Protein AF-A0A7S1YUA2-F1 (afdb_monomer_lite)

Organism: Trieres chinensis (NCBI:txid1514140)

Sequence (322 aa):
DRAGRGCGNHIAIEKLKCLVRYFEACGDDLEGTDDDGREVVFDRVRFAPLKLEDLVAAAAGADRDSVPGRGRRFVGEGAVLHSDTMEKPTRTCSAFVNFANPNFGYGHFIASCTQEEILQMCCPEFNVGMLFVGKMGENEVVNVRGVRRFSRYSGYLGSFLYEGPAVMDPTTTPTQTILTMDACCSGHFQVDKIGRDVGKAYHAFLQHSCMVGPDVIPVISTGKWGCGAFGGRAAHKMVQQVLAANLAGVDLDFSAFGSYEGCDEILGALKSAKPTPEQISKLLQHRRDRSDFTQSAVEFLANLNQPTLQQVLGFEPIFHSV

Radius of gyration: 21.65 Å; chains: 1; bounding box: 50×55×72 Å

InterPro domains:
  IPR007724 Poly(ADP-ribose) glycohydrolase [PTHR12837] (12-288)
  IPR046372 Poly (ADP-ribose) glycohydrolase (PARG), catalytic domain [PF05028] (94-260)

Secondary structure (DSSP, 8-state):
--SS-SHHHHHHHHHHHHHHHHHHHIIIIITTSGGGG---EEEEEE-----HHHHHHHHHHS-GGGSTT---PPTTTTEEEESS-TTS-SS--SEEEEEE-SBSS-SS--SSB-HHHHHHHHSGGGGGGGGTT-BPPTTEEEEEEEEPP-EEEE--BTT-EEEEE----TTTSPPEEEEEEEPPSS-TTSHHHHHHHHHHHHHHHHHHHHHH-TT---EEEEE-TTTSTT---HHHHHHHHHHHHHHHT-EEEEE-TT--TTHHHHHHHHHHH---HHHHHHHHHH---STTHHHHHHHHHHHHTSPPHHHHTT--------

Foldseek 3Di:
DDDPPPLLVVVVVQLVVLVVLVVCCVPPPNPPDPCVPFDKDKDKDFDDQDFLVRLQVVLVPPPLVPFPPSPQFFQLPQEDEDQDDLVPFPDDFQAEEQLADQFGADPDDGSWQASNNVCCSQFVVSVVCNVPVTGHDLRIWIKIWRTDGFFDWDDGTSRIHTPHTDPDDPVPRDTHMYTYDHAALDPCLASSSLSSLLNSLLVSLLVVLVVVDRNDAGEYRYEQRCCPNSPDQRLLSLLSNSLSSSSSRHHYRYHPNNDCSLVVVLSVLSVVLSHHSVLSSVLSNPQRDRVCSNVSNSVSSVCSPDQPPCRVVVPDPPPPDD

Structure (mmCIF, N/CA/C/O backbone):
data_AF-A0A7S1YUA2-F1
#
_entry.id   AF-A0A7S1YUA2-F1
#
loop_
_atom_site.group_PDB
_atom_site.id
_atom_site.type_symbol
_atom_site.label_atom_id
_atom_site.label_alt_id
_atom_site.label_comp_id
_atom_site.label_asym_id
_atom_site.label_entity_id
_atom_site.label_seq_id
_atom_site.pdbx_PDB_ins_code
_atom_site.Cartn_x
_atom_site.Cartn_y
_atom_site.Cartn_z
_atom_site.occupancy
_atom_site.B_iso_or_equiv
_atom_site.auth_seq_id
_atom_site.auth_comp_id
_atom_site.auth_asym_id
_atom_site.auth_atom_id
_atom_site.pdbx_PDB_model_num
ATOM 1 N N . ASP A 1 1 ? -4.746 34.252 -27.309 1.00 44.53 1 ASP A N 1
ATOM 2 C CA . ASP A 1 1 ? -4.211 33.171 -28.152 1.00 44.53 1 ASP A CA 1
ATOM 3 C C . ASP A 1 1 ? -2.861 32.714 -27.584 1.00 44.53 1 ASP A C 1
ATOM 5 O O . ASP A 1 1 ? -2.052 33.564 -27.247 1.00 44.53 1 ASP A O 1
ATOM 9 N N . ARG A 1 2 ? -2.680 31.396 -27.404 1.00 41.16 2 ARG A N 1
ATOM 10 C CA . ARG A 1 2 ? -1.433 30.644 -27.077 1.00 41.16 2 ARG A CA 1
ATOM 11 C C . ARG A 1 2 ? -0.552 31.039 -25.863 1.00 41.16 2 ARG A C 1
ATOM 13 O O . ARG A 1 2 ? 0.607 31.382 -26.048 1.00 41.16 2 ARG A O 1
ATOM 20 N N . ALA A 1 3 ? -1.005 30.799 -24.626 1.00 40.00 3 ALA A N 1
ATOM 21 C CA . ALA A 1 3 ? -0.105 30.804 -23.448 1.00 40.00 3 ALA A CA 1
ATOM 22 C C . ALA A 1 3 ? -0.321 29.647 -22.439 1.00 40.00 3 ALA A C 1
ATOM 24 O O . ALA A 1 3 ? 0.060 29.761 -21.283 1.00 40.00 3 ALA A O 1
ATOM 25 N N . GLY A 1 4 ? -0.922 28.519 -22.853 1.00 41.25 4 GLY A N 1
ATOM 26 C CA . GLY A 1 4 ? -1.280 27.421 -21.929 1.00 41.25 4 GLY A CA 1
ATOM 27 C C . GLY A 1 4 ? -0.981 25.994 -22.403 1.00 41.25 4 GLY A C 1
ATOM 28 O O . GLY A 1 4 ? -1.502 25.049 -21.828 1.00 41.25 4 GLY A O 1
ATOM 29 N N . ARG A 1 5 ? -0.179 25.800 -23.460 1.00 43.59 5 ARG A N 1
ATOM 30 C CA . ARG A 1 5 ? 0.041 24.479 -24.099 1.00 43.59 5 ARG A CA 1
ATOM 31 C C . ARG A 1 5 ? 1.436 23.864 -23.867 1.00 43.59 5 ARG A C 1
ATOM 33 O O . ARG A 1 5 ? 1.862 23.032 -24.655 1.00 43.59 5 ARG A O 1
ATOM 40 N N . GLY A 1 6 ? 2.150 24.265 -22.810 1.00 45.28 6 GLY A N 1
ATOM 41 C CA . GLY A 1 6 ? 3.527 23.806 -22.542 1.00 45.28 6 GLY A CA 1
ATOM 42 C C . GLY A 1 6 ? 3.702 22.761 -21.428 1.00 45.28 6 GLY A C 1
ATOM 43 O O . GLY A 1 6 ? 4.708 22.063 -21.411 1.00 45.28 6 GLY A O 1
ATOM 44 N N . CYS A 1 7 ? 2.747 22.621 -20.501 1.00 51.38 7 CYS A N 1
ATOM 45 C CA . CYS A 1 7 ? 2.971 21.863 -19.258 1.00 51.38 7 CYS A CA 1
ATOM 46 C C . CYS A 1 7 ? 2.773 20.338 -19.402 1.00 51.38 7 CYS A C 1
ATOM 48 O O . CYS A 1 7 ? 3.410 19.565 -18.694 1.00 51.38 7 CYS A O 1
ATOM 50 N N . GLY A 1 8 ? 1.966 19.880 -20.368 1.00 55.47 8 GLY A N 1
ATOM 51 C CA . GLY A 1 8 ? 1.735 18.444 -20.581 1.00 55.47 8 GLY A CA 1
ATOM 52 C C . GLY A 1 8 ? 2.926 17.680 -21.173 1.00 55.47 8 GLY A C 1
ATOM 53 O O . GLY A 1 8 ? 3.011 16.469 -20.999 1.00 55.47 8 GLY A O 1
ATOM 54 N N . ASN A 1 9 ? 3.854 18.372 -21.846 1.00 72.69 9 ASN A N 1
ATOM 55 C CA . ASN A 1 9 ? 4.955 17.718 -22.559 1.00 72.69 9 ASN A CA 1
ATOM 56 C C . ASN A 1 9 ? 6.078 17.259 -21.611 1.00 72.69 9 ASN A C 1
ATOM 58 O O . ASN A 1 9 ? 6.634 16.185 -21.798 1.00 72.69 9 ASN A O 1
ATOM 62 N N . HIS A 1 10 ? 6.374 18.024 -20.552 1.00 88.50 10 HIS A N 1
ATOM 63 C CA . HIS A 1 10 ? 7.456 17.685 -19.619 1.00 88.50 10 HIS A CA 1
ATOM 64 C C . HIS A 1 10 ? 7.237 16.320 -18.956 1.00 88.50 10 HIS A C 1
ATOM 66 O O . HIS A 1 10 ? 8.093 15.451 -19.039 1.00 88.50 10 HIS A O 1
ATOM 72 N N . ILE A 1 11 ? 6.068 16.092 -18.351 1.00 92.38 11 ILE A N 1
ATOM 73 C CA . ILE A 1 11 ? 5.805 14.836 -17.635 1.00 92.38 11 ILE A CA 1
ATOM 74 C C . ILE A 1 11 ? 5.805 13.638 -18.583 1.00 92.38 11 ILE A C 1
ATOM 76 O O . ILE A 1 11 ? 6.325 12.587 -18.227 1.00 92.38 11 ILE A O 1
ATOM 80 N N . ALA A 1 12 ? 5.275 13.794 -19.798 1.00 91.44 12 ALA A N 1
ATOM 81 C CA . ALA A 1 12 ? 5.339 12.742 -20.807 1.00 91.44 12 ALA A CA 1
ATOM 82 C C . ALA A 1 12 ? 6.792 12.392 -21.177 1.00 91.44 12 ALA A C 1
ATOM 84 O O . ALA A 1 12 ? 7.120 11.213 -21.282 1.00 91.44 12 ALA A O 1
ATOM 85 N N . ILE A 1 13 ? 7.669 13.396 -21.308 1.00 94.19 13 ILE A N 1
ATOM 86 C CA . ILE A 1 13 ? 9.107 13.200 -21.545 1.00 94.19 13 ILE A CA 1
ATOM 87 C C . ILE A 1 13 ? 9.756 12.453 -20.373 1.00 94.19 13 ILE A C 1
ATOM 89 O O . ILE A 1 13 ? 10.476 11.486 -20.601 1.00 94.19 13 ILE A O 1
ATOM 93 N N . GLU A 1 14 ? 9.490 12.850 -19.127 1.00 96.31 14 GLU A N 1
ATOM 94 C CA . GLU A 1 14 ? 10.072 12.183 -17.952 1.00 96.31 14 GLU A CA 1
ATOM 95 C C . GLU A 1 14 ? 9.600 10.731 -17.813 1.00 96.31 14 GLU A C 1
ATOM 97 O O . GLU A 1 14 ? 10.403 9.839 -17.551 1.00 96.31 14 GLU A O 1
ATOM 102 N N . LYS A 1 15 ? 8.315 10.466 -18.074 1.00 94.94 15 LYS A N 1
ATOM 103 C CA . LYS A 1 15 ? 7.770 9.104 -18.140 1.00 94.94 15 LYS A CA 1
ATOM 104 C C . LYS A 1 15 ? 8.434 8.281 -19.250 1.00 94.94 15 LYS A C 1
ATOM 106 O O . LYS A 1 15 ? 8.810 7.133 -19.026 1.00 94.94 15 LYS A O 1
ATOM 111 N N . LEU A 1 16 ? 8.626 8.874 -20.431 1.00 94.81 16 LEU A N 1
ATOM 112 C CA . LEU A 1 16 ? 9.299 8.216 -21.550 1.00 94.81 16 LEU A CA 1
ATOM 113 C C . LEU A 1 16 ? 10.748 7.850 -21.208 1.00 94.81 16 LEU A C 1
ATOM 115 O O . LEU A 1 16 ? 11.168 6.745 -21.533 1.00 94.81 16 LEU A O 1
ATOM 119 N N . LYS A 1 17 ? 11.492 8.721 -20.513 1.00 97.12 17 LYS A N 1
ATOM 120 C CA . LYS A 1 17 ? 12.863 8.418 -20.065 1.00 97.12 17 LYS A CA 1
ATOM 121 C C . LYS A 1 17 ? 12.921 7.161 -19.195 1.00 97.12 17 LYS A C 1
ATOM 123 O O . LYS A 1 17 ? 13.807 6.338 -19.398 1.00 97.12 17 LYS A O 1
ATOM 128 N N . CYS A 1 18 ? 11.965 6.976 -18.280 1.00 96.94 18 CYS A N 1
ATOM 129 C CA . CYS A 1 18 ? 11.888 5.760 -17.468 1.00 96.94 18 CYS A CA 1
ATOM 130 C C . CYS A 1 18 ? 11.691 4.494 -18.317 1.00 96.94 18 CYS A C 1
ATOM 132 O O . CYS A 1 18 ? 12.344 3.480 -18.072 1.00 96.94 18 CYS A O 1
ATOM 134 N N . LEU A 1 19 ? 10.811 4.556 -19.322 1.00 95.81 19 LEU A N 1
ATOM 135 C CA . LEU A 1 19 ? 10.543 3.426 -20.218 1.00 95.81 19 LEU A CA 1
ATOM 136 C C . LEU A 1 19 ? 11.735 3.119 -21.129 1.00 95.81 19 LEU A C 1
ATOM 138 O O . LEU A 1 19 ? 12.082 1.954 -21.292 1.00 95.81 19 LEU A O 1
ATOM 142 N N . VAL A 1 20 ? 12.384 4.147 -21.685 1.00 96.56 20 VAL A N 1
ATOM 143 C CA . VAL A 1 20 ? 13.610 3.982 -22.482 1.00 96.56 20 VAL A CA 1
ATOM 144 C C . VAL A 1 20 ? 14.699 3.326 -21.638 1.00 96.56 20 VAL A C 1
ATOM 146 O O . VAL A 1 20 ? 15.260 2.326 -22.071 1.00 96.56 20 VAL A O 1
ATOM 149 N N . ARG A 1 21 ? 14.916 3.797 -20.402 1.00 95.44 21 ARG A N 1
ATOM 150 C CA . ARG A 1 21 ? 15.891 3.186 -19.490 1.00 95.44 21 ARG A CA 1
ATOM 151 C C . ARG A 1 21 ? 15.596 1.709 -19.219 1.00 95.44 21 ARG A C 1
ATOM 153 O O . ARG A 1 21 ? 16.526 0.919 -19.118 1.00 95.44 21 ARG A O 1
ATOM 160 N N . TYR A 1 22 ? 14.327 1.330 -19.077 1.00 95.00 22 TYR A N 1
ATOM 161 C CA . TYR A 1 22 ? 13.951 -0.076 -18.916 1.00 95.00 22 TYR A CA 1
ATOM 162 C C . TYR A 1 22 ? 14.342 -0.919 -20.134 1.00 95.00 22 TYR A C 1
ATOM 164 O O . TYR A 1 22 ? 14.982 -1.950 -19.962 1.00 95.00 22 TYR A O 1
ATOM 172 N N . PHE A 1 23 ? 14.027 -0.465 -21.350 1.00 95.12 23 PHE A N 1
ATOM 173 C CA . PHE A 1 23 ? 14.393 -1.201 -22.563 1.00 95.12 23 PHE A CA 1
ATOM 174 C C . PHE A 1 23 ? 15.909 -1.276 -22.783 1.00 95.12 23 PHE A C 1
ATOM 176 O O . PHE A 1 23 ? 16.393 -2.327 -23.191 1.00 95.12 23 PHE A O 1
ATOM 183 N N . GLU A 1 24 ? 16.652 -0.209 -22.470 1.00 93.81 24 GLU A N 1
ATOM 184 C CA . GLU A 1 24 ? 18.123 -0.235 -22.456 1.00 93.81 24 GLU A CA 1
ATOM 185 C C . GLU A 1 24 ? 18.640 -1.276 -21.455 1.00 93.81 24 GLU A C 1
ATOM 187 O O . GLU A 1 24 ? 19.465 -2.106 -21.811 1.00 93.81 24 GLU A O 1
ATOM 192 N N . ALA A 1 25 ? 18.106 -1.300 -20.227 1.00 90.50 25 ALA A N 1
ATOM 193 C CA . ALA A 1 25 ? 18.513 -2.274 -19.212 1.00 90.50 25 ALA A CA 1
ATOM 194 C C . ALA A 1 25 ? 18.254 -3.722 -19.646 1.00 90.50 25 ALA A C 1
ATOM 196 O O . ALA A 1 25 ? 19.081 -4.593 -19.398 1.00 90.50 25 ALA A O 1
ATOM 197 N N . CYS A 1 26 ? 17.113 -3.985 -20.288 1.00 88.56 26 CYS A N 1
ATOM 198 C CA . CYS A 1 26 ? 16.777 -5.323 -20.763 1.00 88.56 26 CYS A CA 1
ATOM 199 C C . CYS A 1 26 ? 17.797 -5.865 -21.768 1.00 88.56 26 CYS A C 1
ATOM 201 O O . CYS A 1 26 ? 18.115 -7.043 -21.682 1.00 88.56 26 CYS A O 1
ATOM 203 N N . GLY A 1 27 ? 18.298 -5.036 -22.689 1.00 86.56 27 GLY A N 1
ATOM 204 C CA . GLY A 1 27 ? 19.283 -5.467 -23.687 1.00 86.56 27 GLY A CA 1
ATOM 205 C C . GLY A 1 27 ? 20.726 -5.410 -23.186 1.00 86.56 27 GLY A C 1
ATOM 206 O O . GLY A 1 27 ? 21.473 -6.368 -23.338 1.00 86.56 27 GLY A O 1
ATOM 207 N N . ASP A 1 28 ? 21.123 -4.297 -22.570 1.00 84.50 28 ASP A N 1
ATOM 208 C CA . ASP A 1 28 ? 22.534 -4.042 -22.258 1.00 84.50 28 ASP A CA 1
ATOM 209 C C . ASP A 1 28 ? 22.981 -4.695 -20.941 1.00 84.50 28 ASP A C 1
ATOM 211 O O . ASP A 1 28 ? 24.133 -5.116 -20.822 1.00 84.50 28 ASP A O 1
ATOM 215 N N . ASP A 1 29 ? 22.085 -4.763 -19.948 1.00 82.38 29 ASP A N 1
ATOM 216 C CA . ASP A 1 29 ? 22.441 -5.131 -18.571 1.00 82.38 29 ASP A CA 1
ATOM 217 C C . ASP A 1 29 ? 21.919 -6.514 -18.144 1.00 82.38 29 ASP A C 1
ATOM 219 O O . ASP A 1 29 ? 22.465 -7.105 -17.209 1.00 82.38 29 ASP A O 1
ATOM 223 N N . LEU A 1 30 ? 20.835 -7.005 -18.760 1.00 85.19 30 LEU A N 1
ATOM 224 C CA . LEU A 1 30 ? 20.107 -8.193 -18.292 1.00 85.19 30 LEU A CA 1
ATOM 225 C C . LEU A 1 30 ? 20.129 -9.372 -19.271 1.00 85.19 30 LEU A C 1
ATOM 227 O O . LEU A 1 30 ? 20.136 -10.511 -18.803 1.00 85.19 30 LEU A O 1
ATOM 231 N N . GLU A 1 31 ? 20.161 -9.127 -20.582 1.00 87.31 31 GLU A N 1
ATOM 232 C CA . GLU A 1 31 ? 20.125 -10.192 -21.591 1.00 87.31 31 GLU A CA 1
ATOM 233 C C . GLU A 1 31 ? 21.304 -11.164 -21.429 1.00 87.31 31 GLU A C 1
ATOM 235 O O . GLU A 1 31 ? 22.470 -10.767 -21.362 1.00 87.31 31 GLU A O 1
ATOM 240 N N . GLY A 1 32 ? 21.004 -12.464 -21.364 1.00 86.44 32 GLY A N 1
ATOM 241 C CA . GLY A 1 32 ? 22.011 -13.514 -21.215 1.00 86.44 32 GLY A CA 1
ATOM 242 C C . GLY A 1 32 ? 22.589 -13.641 -19.803 1.00 86.44 32 GLY A C 1
ATOM 243 O O . GLY A 1 32 ? 23.570 -14.366 -19.613 1.00 86.44 32 GLY A O 1
ATOM 244 N N . THR A 1 33 ? 22.013 -12.949 -18.817 1.00 87.31 33 THR A N 1
ATOM 245 C CA . THR A 1 33 ? 22.351 -13.111 -17.395 1.00 87.31 33 THR A CA 1
ATOM 246 C C . THR A 1 33 ? 21.407 -14.107 -16.714 1.00 87.31 33 THR A C 1
ATOM 248 O O . THR A 1 33 ? 20.411 -14.540 -17.290 1.00 87.31 33 THR A O 1
ATOM 251 N N . ASP A 1 34 ? 21.667 -14.437 -15.445 1.00 84.38 34 ASP A N 1
ATOM 252 C CA . ASP A 1 34 ? 20.750 -15.257 -14.634 1.00 84.38 34 ASP A CA 1
ATOM 253 C C . ASP A 1 34 ? 19.344 -14.629 -14.496 1.00 84.38 34 ASP A C 1
ATOM 255 O O . ASP A 1 34 ? 18.389 -15.316 -14.124 1.00 84.38 34 ASP A O 1
ATOM 259 N N . ASP A 1 35 ? 19.194 -13.335 -14.811 1.00 85.75 35 ASP A N 1
ATOM 260 C CA . ASP A 1 35 ? 17.906 -12.642 -14.796 1.00 85.75 35 ASP A CA 1
ATOM 261 C C . ASP A 1 35 ? 16.932 -13.141 -15.873 1.00 85.75 35 ASP A C 1
ATOM 263 O O . ASP A 1 35 ? 15.725 -13.024 -15.675 1.00 85.75 35 ASP A O 1
ATOM 267 N N . ASP A 1 36 ? 17.416 -13.768 -16.953 1.00 86.06 36 ASP A N 1
ATOM 268 C CA . ASP A 1 36 ? 16.569 -14.333 -18.017 1.00 86.06 36 ASP A CA 1
ATOM 269 C C . ASP A 1 36 ? 15.592 -15.398 -17.485 1.00 86.06 36 ASP A C 1
ATOM 271 O O . ASP A 1 36 ? 14.513 -15.611 -18.040 1.00 86.06 36 ASP A O 1
ATOM 275 N N . GLY A 1 37 ? 15.962 -16.074 -16.391 1.00 88.56 37 GLY A N 1
ATOM 276 C CA . GLY A 1 37 ? 15.124 -17.063 -15.714 1.00 88.56 37 GLY A CA 1
ATOM 277 C C . GLY A 1 37 ? 14.171 -16.480 -14.667 1.00 88.56 37 GLY A C 1
ATOM 278 O O . GLY A 1 37 ? 13.416 -17.236 -14.053 1.00 88.56 37 GLY A O 1
ATOM 279 N N . ARG A 1 38 ? 14.206 -15.166 -14.408 1.00 91.56 38 ARG A N 1
ATOM 280 C CA . ARG A 1 38 ? 13.379 -14.533 -13.375 1.00 91.56 38 ARG A CA 1
ATOM 281 C C . ARG A 1 38 ? 11.923 -14.448 -13.818 1.00 91.56 38 ARG A C 1
ATOM 283 O O . ARG A 1 38 ? 11.585 -13.879 -14.852 1.00 91.56 38 ARG A O 1
ATOM 290 N N . GLU A 1 39 ? 11.034 -14.914 -12.951 1.00 93.50 39 GLU A N 1
ATOM 291 C CA . GLU A 1 39 ? 9.596 -14.801 -13.167 1.00 93.50 39 GLU A CA 1
ATOM 292 C C . GLU A 1 39 ? 9.029 -13.505 -12.573 1.00 93.50 39 GLU A C 1
ATOM 294 O O . GLU A 1 39 ? 9.252 -13.176 -11.404 1.00 93.50 39 GLU A O 1
ATOM 299 N N . VAL A 1 40 ? 8.210 -12.811 -13.365 1.00 95.81 40 VAL A N 1
ATOM 300 C CA . VAL A 1 40 ? 7.293 -11.773 -12.880 1.00 95.81 40 VAL A CA 1
ATOM 301 C C . VAL A 1 40 ? 5.899 -12.382 -12.798 1.00 95.81 40 VAL A C 1
ATOM 303 O O . VAL A 1 40 ? 5.311 -12.746 -13.817 1.00 95.81 40 VAL A O 1
ATOM 306 N N . VAL A 1 41 ? 5.360 -12.504 -11.585 1.00 97.06 41 VAL A N 1
ATOM 307 C CA . VAL A 1 41 ? 4.107 -13.238 -11.345 1.00 97.06 41 VAL A CA 1
ATOM 308 C C . VAL A 1 41 ? 2.993 -12.289 -10.931 1.00 97.06 41 VAL A C 1
ATOM 310 O O . VAL A 1 41 ? 3.165 -11.493 -10.011 1.00 97.06 41 VAL A O 1
ATOM 313 N N . PHE A 1 42 ? 1.842 -12.396 -11.598 1.00 97.88 42 PHE A N 1
ATOM 314 C CA . PHE A 1 42 ? 0.636 -11.612 -11.328 1.00 97.88 42 PHE A CA 1
ATOM 315 C C . PHE A 1 42 ? -0.397 -12.481 -10.614 1.00 97.88 42 PHE A C 1
ATOM 317 O O . PHE A 1 42 ? -1.161 -13.210 -11.249 1.00 97.88 42 PHE A O 1
ATOM 324 N N . ASP A 1 43 ? -0.453 -12.386 -9.291 1.00 97.06 43 ASP A N 1
ATOM 325 C CA . ASP A 1 43 ? -1.398 -13.156 -8.499 1.00 97.06 43 ASP A CA 1
ATOM 326 C C . ASP A 1 43 ? -2.691 -12.365 -8.275 1.00 97.06 43 ASP A C 1
ATOM 328 O O . ASP A 1 43 ? -2.747 -11.443 -7.457 1.00 97.06 43 ASP A O 1
ATOM 332 N N . ARG A 1 44 ? -3.760 -12.745 -8.981 1.00 97.44 44 ARG A N 1
ATOM 333 C CA . ARG A 1 44 ? -5.108 -12.212 -8.744 1.00 97.44 44 ARG A CA 1
ATOM 334 C C . ARG A 1 44 ? -5.815 -13.042 -7.681 1.00 97.44 44 ARG A C 1
ATOM 336 O O . ARG A 1 44 ? -6.217 -14.175 -7.938 1.00 97.44 44 ARG A O 1
ATOM 343 N N . VAL A 1 45 ? -6.023 -12.456 -6.508 1.00 95.12 45 VAL A N 1
ATOM 344 C CA . VAL A 1 45 ? -6.719 -13.114 -5.398 1.00 95.12 45 VAL A CA 1
ATOM 345 C C . VAL A 1 45 ? -8.146 -12.615 -5.322 1.00 95.12 45 VAL A C 1
ATOM 347 O O . VAL A 1 45 ? -8.387 -11.414 -5.222 1.00 95.12 45 VAL A O 1
ATOM 350 N N . ARG A 1 46 ? -9.089 -13.557 -5.314 1.00 96.81 46 ARG A N 1
ATOM 351 C CA . ARG A 1 46 ? -10.494 -13.314 -4.997 1.00 96.81 46 ARG A CA 1
ATOM 352 C C . ARG A 1 46 ? -10.805 -13.894 -3.626 1.00 96.81 46 ARG A C 1
ATOM 354 O O . ARG A 1 46 ? -10.484 -15.048 -3.361 1.00 96.81 46 ARG A O 1
ATOM 361 N N . PHE A 1 47 ? -11.468 -13.114 -2.787 1.00 94.19 47 PHE A N 1
ATOM 362 C CA . PHE A 1 47 ? -11.818 -13.511 -1.426 1.00 94.19 47 PHE A CA 1
ATOM 363 C C . PHE A 1 47 ? -13.318 -13.391 -1.155 1.00 94.19 47 PHE A C 1
ATOM 365 O O . PHE A 1 47 ? -14.058 -12.733 -1.892 1.00 94.19 47 PHE A O 1
ATOM 372 N N . ALA A 1 48 ? -13.791 -14.063 -0.107 1.00 91.00 48 ALA A N 1
ATOM 373 C CA . ALA A 1 48 ? -15.173 -13.930 0.332 1.00 91.00 48 ALA A CA 1
ATOM 374 C C . ALA A 1 48 ? -15.378 -12.540 0.963 1.00 91.00 48 ALA A C 1
ATOM 376 O O . ALA A 1 48 ? -14.566 -12.128 1.795 1.00 91.00 48 ALA A O 1
ATOM 377 N N . PRO A 1 49 ? -16.437 -11.800 0.596 1.00 86.25 49 PRO A N 1
ATOM 378 C CA . PRO A 1 49 ? -16.751 -10.547 1.263 1.00 86.25 49 PRO A CA 1
ATOM 379 C C . PRO A 1 49 ? -17.203 -10.852 2.695 1.00 86.25 49 PRO A C 1
ATOM 381 O O . PRO A 1 49 ? -18.258 -11.447 2.908 1.00 86.25 49 PRO A O 1
ATOM 384 N N . LEU A 1 50 ? -16.393 -10.449 3.670 1.00 87.25 50 LEU A N 1
ATOM 385 C CA . LEU A 1 50 ? -16.710 -10.558 5.091 1.00 87.25 50 LEU A CA 1
ATOM 386 C C . LEU A 1 50 ? -17.052 -9.182 5.651 1.00 87.25 50 LEU A C 1
ATOM 388 O O . LEU A 1 50 ? -16.476 -8.169 5.242 1.00 87.25 50 LEU A O 1
ATOM 392 N N . LYS A 1 51 ? -17.971 -9.147 6.619 1.00 92.25 51 LYS A N 1
ATOM 393 C CA . LYS A 1 51 ? -18.116 -7.962 7.466 1.00 92.25 51 LYS A CA 1
ATOM 394 C C . LYS A 1 51 ? -16.860 -7.799 8.314 1.00 92.25 51 LYS A C 1
ATOM 396 O O . LYS A 1 51 ? -16.110 -8.750 8.525 1.00 92.25 51 LYS A O 1
ATOM 401 N N . LEU A 1 52 ? -16.633 -6.587 8.812 1.00 93.38 52 LEU A N 1
ATOM 402 C CA . LEU A 1 52 ? -15.419 -6.277 9.562 1.00 93.38 52 LEU A CA 1
ATOM 403 C C . LEU A 1 52 ? -15.278 -7.153 10.817 1.00 93.38 52 LEU A C 1
ATOM 405 O O . LEU A 1 52 ? -14.194 -7.653 11.097 1.00 93.38 52 LEU A O 1
ATOM 409 N N . GLU A 1 53 ? -16.364 -7.356 11.559 1.00 93.19 53 GLU A N 1
ATOM 410 C CA . GLU A 1 53 ? -16.401 -8.224 12.736 1.00 93.19 53 GLU A CA 1
ATOM 411 C C . GLU A 1 53 ? -16.080 -9.687 12.404 1.00 93.19 53 GLU A C 1
ATOM 413 O O . GLU A 1 53 ? -15.273 -10.299 13.101 1.00 93.19 53 GLU A O 1
ATOM 418 N N . ASP A 1 54 ? -16.633 -10.211 11.309 1.00 92.69 54 ASP A N 1
ATOM 419 C CA . ASP A 1 54 ? -16.403 -11.588 10.867 1.00 92.69 54 ASP A CA 1
ATOM 420 C C . ASP A 1 54 ? -14.956 -11.777 10.401 1.00 92.69 54 ASP A C 1
ATOM 422 O O . ASP A 1 54 ? -14.327 -12.786 10.707 1.00 92.69 54 ASP A O 1
ATOM 426 N N . LEU A 1 55 ? -14.400 -10.778 9.707 1.00 92.19 55 LEU A N 1
ATOM 427 C CA . LEU A 1 55 ? -13.001 -10.761 9.293 1.00 92.19 55 LEU A CA 1
ATOM 428 C C . LEU A 1 55 ? -12.059 -10.783 10.502 1.00 92.19 55 LEU A C 1
ATOM 430 O O . LEU A 1 55 ? -11.103 -11.557 10.531 1.00 92.19 55 LEU A O 1
ATOM 434 N N . VAL A 1 56 ? -12.331 -9.942 11.503 1.00 92.44 56 VAL A N 1
ATOM 435 C CA . VAL A 1 56 ? -11.538 -9.879 12.738 1.00 92.44 56 VAL A CA 1
ATOM 436 C C . VAL A 1 56 ? -11.625 -11.199 13.501 1.00 92.44 56 VAL A C 1
ATOM 438 O O . VAL A 1 56 ? -10.590 -11.728 13.899 1.00 92.44 56 VAL A O 1
ATOM 441 N N . ALA A 1 57 ? -12.824 -11.771 13.638 1.00 90.00 57 ALA A N 1
ATOM 442 C CA . ALA A 1 57 ? -13.026 -13.054 14.304 1.00 90.00 57 ALA A CA 1
ATOM 443 C C . ALA A 1 57 ? -12.315 -14.206 13.573 1.00 90.00 57 ALA A C 1
ATOM 445 O O . ALA A 1 57 ? -11.607 -14.992 14.203 1.00 90.00 57 ALA A O 1
ATOM 446 N N . ALA A 1 58 ? -12.439 -14.280 12.244 1.00 86.12 58 ALA A N 1
ATOM 447 C CA . ALA A 1 58 ? -11.771 -15.294 11.431 1.00 86.12 58 ALA A CA 1
ATOM 448 C C . ALA A 1 58 ? -10.242 -15.196 11.546 1.00 86.12 58 ALA A C 1
ATOM 450 O O . ALA A 1 58 ? -9.562 -16.202 11.742 1.00 86.12 58 ALA A O 1
ATOM 451 N N . ALA A 1 59 ? -9.697 -13.979 11.498 1.00 80.88 59 ALA A N 1
ATOM 452 C CA . ALA A 1 59 ? -8.264 -13.748 11.629 1.00 80.88 59 ALA A CA 1
ATOM 453 C C . ALA A 1 59 ? -7.737 -13.960 13.061 1.00 80.88 59 ALA A C 1
ATOM 455 O O . ALA A 1 59 ? -6.531 -14.138 13.228 1.00 80.88 59 ALA A O 1
ATOM 456 N N . ALA A 1 60 ? -8.591 -13.900 14.087 1.00 74.62 60 ALA A N 1
ATOM 457 C CA . ALA A 1 60 ? -8.241 -14.223 15.472 1.00 74.62 60 ALA A CA 1
ATOM 458 C C . ALA A 1 60 ? -8.287 -15.735 15.758 1.00 74.62 60 ALA A C 1
ATOM 460 O O . ALA A 1 60 ? -7.540 -16.207 16.611 1.00 74.62 60 ALA A O 1
ATOM 461 N N . GLY A 1 61 ? -9.156 -16.476 15.057 1.00 62.66 61 GLY A N 1
ATOM 462 C CA . GLY A 1 61 ? -9.272 -17.936 15.147 1.00 62.66 61 GLY A CA 1
ATOM 463 C C . GLY A 1 61 ? -8.269 -18.713 14.287 1.00 62.66 61 GLY A C 1
ATOM 464 O O . GLY A 1 61 ? -8.060 -19.899 14.527 1.00 62.66 61 GLY A O 1
ATOM 465 N N . ALA A 1 62 ? -7.635 -18.065 13.304 1.00 63.31 62 ALA A N 1
ATOM 466 C CA . ALA A 1 62 ? -6.449 -18.610 12.649 1.00 63.31 62 ALA A CA 1
ATOM 467 C C . ALA A 1 62 ? -5.332 -18.761 13.694 1.00 63.31 62 ALA A C 1
ATOM 469 O O . ALA A 1 62 ? -5.095 -17.831 14.463 1.00 63.31 62 ALA A O 1
ATOM 470 N N . ASP A 1 63 ? -4.675 -19.921 13.739 1.00 55.81 63 ASP A N 1
ATOM 471 C CA . ASP A 1 63 ? -3.657 -20.277 14.734 1.00 55.81 63 ASP A CA 1
ATOM 472 C C . ASP A 1 63 ? -2.411 -19.373 14.627 1.00 55.81 63 ASP A C 1
ATOM 474 O O . ASP A 1 63 ? -1.399 -19.724 14.021 1.00 55.81 63 ASP A O 1
ATOM 478 N N . ARG A 1 64 ? -2.508 -18.164 15.193 1.00 55.16 64 ARG A N 1
ATOM 479 C CA . ARG A 1 64 ? -1.416 -17.183 15.285 1.00 55.16 64 ARG A CA 1
ATOM 480 C C . ARG A 1 64 ? -0.291 -17.657 16.204 1.00 55.16 64 ARG A C 1
ATOM 482 O O . ARG A 1 64 ? 0.832 -17.184 16.069 1.00 55.16 64 ARG A O 1
ATOM 489 N N . ASP A 1 65 ? -0.592 -18.581 17.113 1.00 50.50 65 ASP A N 1
ATOM 490 C CA . ASP A 1 65 ? 0.345 -19.092 18.110 1.00 50.50 65 ASP A CA 1
ATOM 491 C C . ASP A 1 65 ? 1.244 -20.205 17.531 1.00 50.50 65 ASP A C 1
ATOM 493 O O . ASP A 1 65 ? 2.338 -20.437 18.045 1.00 50.50 65 ASP A O 1
ATOM 497 N N . SER A 1 66 ? 0.847 -20.838 16.419 1.00 51.59 66 SER A N 1
ATOM 498 C CA . SER A 1 66 ? 1.662 -21.831 15.700 1.00 51.59 66 SER A CA 1
ATOM 499 C C . SER A 1 66 ? 2.821 -21.256 14.875 1.00 51.59 66 SER A C 1
ATOM 501 O O . SER A 1 66 ? 3.660 -22.021 14.398 1.00 51.59 66 SER A O 1
ATOM 503 N N . VAL A 1 67 ? 2.896 -19.928 14.704 1.00 46.59 67 VAL A N 1
ATOM 504 C CA . VAL A 1 67 ? 3.919 -19.268 13.878 1.00 46.59 67 VAL A CA 1
ATOM 505 C C . VAL A 1 67 ? 4.901 -18.476 14.756 1.00 46.59 67 VAL A C 1
ATOM 507 O O . VAL A 1 67 ? 4.543 -17.412 15.277 1.00 46.59 67 VAL A O 1
ATOM 510 N N . PRO A 1 68 ? 6.153 -18.947 14.922 1.00 43.62 68 PRO A N 1
ATOM 511 C CA . PRO A 1 68 ? 7.180 -18.246 15.690 1.00 43.62 68 PRO A CA 1
ATOM 512 C C . PRO A 1 68 ? 7.366 -16.800 15.207 1.00 43.62 68 PRO A C 1
ATOM 514 O O . PRO A 1 68 ? 7.454 -16.534 14.015 1.00 43.62 68 PRO A O 1
ATOM 517 N N . GLY A 1 69 ? 7.403 -15.839 16.135 1.00 51.12 69 GLY A N 1
ATOM 518 C CA . GLY A 1 69 ? 7.584 -14.414 15.817 1.00 51.12 69 GLY A CA 1
ATOM 519 C C . GLY A 1 69 ? 6.299 -13.634 15.501 1.00 51.12 69 GLY A C 1
ATOM 520 O O . GLY A 1 69 ? 6.328 -12.406 15.523 1.00 51.12 69 GLY A O 1
ATOM 521 N N . ARG A 1 70 ? 5.147 -14.295 15.310 1.00 62.41 70 ARG A N 1
ATOM 522 C CA . ARG A 1 70 ? 3.839 -13.648 15.057 1.00 62.41 70 ARG A CA 1
ATOM 523 C C . ARG A 1 70 ? 2.866 -13.757 16.235 1.00 62.41 70 ARG A C 1
ATOM 525 O O . ARG A 1 70 ? 1.671 -13.958 16.042 1.00 62.41 70 ARG A O 1
ATOM 532 N N . GLY A 1 71 ? 3.376 -13.608 17.459 1.00 63.25 71 GLY A N 1
ATOM 533 C CA . GLY A 1 71 ? 2.566 -13.678 18.680 1.00 63.25 71 GLY A CA 1
ATOM 534 C C . GLY A 1 71 ? 1.430 -12.643 18.740 1.00 63.25 71 GLY A C 1
ATOM 535 O O . GLY A 1 71 ? 1.266 -11.797 17.859 1.00 63.25 71 GLY A O 1
ATOM 536 N N . ARG A 1 72 ? 0.632 -12.674 19.814 1.00 71.88 72 ARG A N 1
ATOM 537 C CA . ARG A 1 72 ? -0.432 -11.683 20.063 1.00 71.88 72 ARG A CA 1
ATOM 538 C C . ARG A 1 72 ? 0.139 -10.268 20.230 1.00 71.88 72 ARG A C 1
ATOM 540 O O . ARG A 1 72 ? 0.498 -9.851 21.327 1.00 71.88 72 ARG A O 1
ATOM 547 N N . ARG A 1 73 ? 0.185 -9.530 19.123 1.00 88.94 73 ARG A N 1
ATOM 548 C CA . ARG A 1 73 ? 0.600 -8.126 19.033 1.00 88.94 73 ARG A CA 1
ATOM 549 C C . ARG A 1 73 ? -0.602 -7.198 19.108 1.00 88.94 73 ARG A C 1
ATOM 551 O O . ARG A 1 73 ? -1.649 -7.489 18.523 1.00 88.94 73 ARG A O 1
ATOM 558 N N . PHE A 1 74 ? -0.448 -6.054 19.766 1.00 94.75 74 PHE A N 1
ATOM 559 C CA . PHE A 1 74 ? -1.473 -5.012 19.729 1.00 94.75 74 PHE A CA 1
ATOM 560 C C . PHE A 1 74 ? -1.502 -4.310 18.362 1.00 94.75 74 PHE A C 1
ATOM 562 O O . PHE A 1 74 ? -0.513 -4.282 17.619 1.00 94.75 74 PHE A O 1
ATOM 569 N N . VAL A 1 75 ? -2.645 -3.724 18.005 1.00 96.94 75 VAL A N 1
ATOM 570 C CA . VAL A 1 75 ? -2.794 -2.993 16.739 1.00 96.94 75 VAL A CA 1
ATOM 571 C C . VAL A 1 75 ? -1.971 -1.703 16.795 1.00 96.94 75 VAL A C 1
ATOM 573 O O . VAL A 1 75 ? -2.192 -0.858 17.658 1.00 96.94 75 VAL A O 1
ATOM 576 N N . GLY A 1 76 ? -1.018 -1.549 15.870 1.00 96.50 76 GLY A N 1
ATOM 577 C CA . GLY A 1 76 ? -0.098 -0.403 15.810 1.00 96.50 76 GLY A CA 1
ATOM 578 C C . GLY A 1 76 ? 1.331 -0.688 16.272 1.00 96.50 76 GLY A C 1
ATOM 579 O O . GLY A 1 76 ? 2.201 0.153 16.055 1.00 96.50 76 GLY A O 1
ATOM 580 N N . GLU A 1 77 ? 1.608 -1.865 16.842 1.00 96.62 77 GLU A N 1
ATOM 581 C CA . GLU A 1 77 ? 2.960 -2.217 17.299 1.00 96.62 77 GLU A CA 1
ATOM 582 C C . GLU A 1 77 ? 3.984 -2.226 16.154 1.00 96.62 77 GLU A C 1
ATOM 584 O O . GLU A 1 77 ? 5.068 -1.665 16.284 1.00 96.62 77 GLU A O 1
ATOM 589 N N . GLY A 1 78 ? 3.616 -2.821 15.017 1.00 95.62 78 GLY A N 1
ATOM 590 C CA . GLY A 1 78 ? 4.471 -2.982 13.835 1.00 95.62 78 GLY A CA 1
ATOM 591 C C . GLY A 1 78 ? 4.504 -1.798 12.879 1.00 95.62 78 GLY A C 1
ATOM 592 O O . GLY A 1 78 ? 5.063 -1.908 11.788 1.00 95.62 78 GLY A O 1
ATOM 593 N N . ALA A 1 79 ? 3.869 -0.682 13.241 1.00 98.12 79 ALA A N 1
ATOM 594 C CA . ALA A 1 79 ? 3.757 0.485 12.381 1.00 98.12 79 ALA A CA 1
ATOM 595 C C . ALA A 1 79 ? 4.810 1.551 12.731 1.00 98.12 79 ALA A C 1
ATOM 597 O O . ALA A 1 79 ? 4.929 2.016 13.875 1.00 98.12 79 ALA A O 1
ATOM 598 N N . VAL A 1 80 ? 5.548 1.964 11.705 1.00 98.31 80 VAL A N 1
ATOM 599 C CA . VAL A 1 80 ? 6.463 3.109 11.706 1.00 98.31 80 VAL A CA 1
ATOM 600 C C . VAL A 1 80 ? 5.873 4.185 10.800 1.00 98.31 80 VAL A C 1
ATOM 602 O O . VAL A 1 80 ? 5.233 3.870 9.802 1.00 98.31 80 VAL A O 1
ATOM 605 N N . LEU A 1 81 ? 6.050 5.449 11.173 1.00 98.25 81 LEU A N 1
ATOM 606 C CA . LEU A 1 81 ? 5.538 6.608 10.451 1.00 98.25 81 LEU A CA 1
ATOM 607 C C . LEU A 1 81 ? 6.701 7.538 10.113 1.00 98.25 81 LEU A C 1
ATOM 609 O O . LEU A 1 81 ? 7.505 7.848 10.991 1.00 98.25 81 LEU A O 1
ATOM 613 N N . HIS A 1 82 ? 6.773 7.990 8.865 1.00 97.81 82 HIS A N 1
ATOM 614 C CA . HIS A 1 82 ? 7.809 8.905 8.384 1.00 97.81 82 HIS A CA 1
ATOM 615 C C . HIS A 1 82 ? 7.244 9.901 7.367 1.00 97.81 82 HIS A C 1
ATOM 617 O O . HIS A 1 82 ? 6.141 9.721 6.852 1.00 97.81 82 HIS A O 1
ATOM 623 N N . SER A 1 83 ? 7.978 10.976 7.084 1.00 96.12 83 SER A N 1
ATOM 624 C CA . SER A 1 83 ? 7.533 12.055 6.189 1.00 96.12 83 SER A CA 1
ATOM 625 C C . SER A 1 83 ? 8.087 11.968 4.761 1.00 96.12 83 SER A C 1
ATOM 627 O O . SER A 1 83 ? 7.613 12.707 3.900 1.00 96.12 83 SER A O 1
ATOM 629 N N . ASP A 1 84 ? 9.042 11.079 4.489 1.00 94.69 84 ASP A N 1
ATOM 630 C CA . ASP A 1 84 ? 9.603 10.852 3.147 1.00 94.69 84 ASP A CA 1
ATOM 631 C C . ASP A 1 84 ? 8.640 10.120 2.195 1.00 94.69 84 ASP A C 1
ATOM 633 O O . ASP A 1 84 ? 7.565 9.678 2.594 1.00 94.69 84 ASP A O 1
ATOM 637 N N . THR A 1 85 ? 9.019 9.988 0.919 1.00 92.38 85 THR A N 1
ATOM 638 C CA . THR A 1 85 ? 8.330 9.148 -0.084 1.00 92.38 85 THR A CA 1
ATOM 639 C C . THR A 1 85 ? 8.305 7.678 0.325 1.00 92.38 85 THR A C 1
ATOM 641 O O . THR A 1 85 ? 9.261 7.201 0.930 1.00 92.38 85 THR A O 1
ATOM 644 N N . MET A 1 86 ? 7.281 6.933 -0.097 1.00 92.12 86 MET A N 1
ATOM 645 C CA . MET A 1 86 ? 7.175 5.484 0.143 1.00 92.12 86 MET A CA 1
ATOM 646 C C . MET A 1 86 ? 8.407 4.708 -0.331 1.00 92.12 86 MET A C 1
ATOM 648 O O . MET A 1 86 ? 8.843 3.769 0.323 1.00 92.12 86 MET A O 1
ATOM 652 N N . GLU A 1 87 ? 8.996 5.137 -1.443 1.00 89.00 87 GLU A N 1
ATOM 653 C CA . GLU A 1 87 ? 10.174 4.581 -2.108 1.00 89.00 87 GLU A CA 1
ATOM 654 C C . GLU A 1 87 ? 11.494 4.917 -1.390 1.00 89.00 87 GLU A C 1
ATOM 656 O O . GLU A 1 87 ? 12.561 4.484 -1.822 1.00 89.00 87 GLU A O 1
ATOM 661 N N . LYS A 1 88 ? 11.425 5.671 -0.287 1.00 90.56 88 LYS A N 1
ATOM 662 C CA . LYS A 1 88 ? 12.517 5.922 0.663 1.00 90.56 88 LYS A CA 1
ATOM 663 C C . LYS A 1 88 ? 12.070 5.479 2.065 1.00 90.56 88 LYS A C 1
ATOM 665 O O . LYS A 1 88 ? 11.903 6.328 2.943 1.00 90.56 88 LYS A O 1
ATOM 670 N N . PRO A 1 89 ? 11.805 4.176 2.260 1.00 92.38 89 PRO A N 1
ATOM 671 C CA . PRO A 1 89 ? 11.316 3.681 3.536 1.00 92.38 89 PRO A CA 1
ATOM 672 C C . PRO A 1 89 ? 12.392 3.817 4.616 1.00 92.38 89 PRO A C 1
ATOM 674 O O . PRO A 1 89 ? 13.591 3.833 4.327 1.00 92.38 89 PRO A O 1
ATOM 677 N N . THR A 1 90 ? 11.977 3.862 5.879 1.00 95.19 90 THR A N 1
ATOM 678 C CA . THR A 1 90 ? 12.918 3.983 7.011 1.00 95.19 90 THR A CA 1
ATOM 679 C C . THR A 1 90 ? 13.646 2.680 7.343 1.00 95.19 90 THR A C 1
ATOM 681 O O . THR A 1 90 ? 14.605 2.665 8.116 1.00 95.19 90 THR A O 1
ATOM 684 N N . ARG A 1 91 ? 13.183 1.575 6.758 1.00 93.62 91 ARG A N 1
ATOM 685 C CA . ARG A 1 91 ? 13.693 0.215 6.934 1.00 93.62 91 ARG A CA 1
ATOM 686 C C . ARG A 1 91 ? 13.446 -0.603 5.672 1.00 93.62 91 ARG A C 1
ATOM 688 O O . ARG A 1 91 ? 12.610 -0.250 4.841 1.00 93.62 91 ARG A O 1
ATOM 695 N N . THR A 1 92 ? 14.155 -1.719 5.542 1.00 91.62 92 THR A N 1
ATOM 696 C CA . THR A 1 92 ? 13.993 -2.636 4.410 1.00 91.62 92 THR A CA 1
ATOM 697 C C . THR A 1 92 ? 12.549 -3.123 4.316 1.00 91.62 92 THR A C 1
ATOM 699 O O . THR A 1 92 ? 12.041 -3.752 5.242 1.00 91.62 92 THR A O 1
ATOM 702 N N . CYS A 1 93 ? 11.903 -2.838 3.187 1.00 92.88 93 CYS A N 1
ATOM 703 C CA . CYS A 1 93 ? 10.548 -3.285 2.882 1.00 92.88 93 CYS A CA 1
ATOM 704 C C . CYS A 1 93 ? 10.595 -4.367 1.803 1.00 92.88 93 CYS A C 1
ATOM 706 O O . CYS A 1 93 ? 11.307 -4.220 0.812 1.00 92.88 93 CYS A O 1
ATOM 708 N N . SER A 1 94 ? 9.825 -5.441 1.980 1.00 92.19 94 SER A N 1
ATOM 709 C CA . SER A 1 94 ? 9.719 -6.526 0.994 1.00 92.19 94 SER A CA 1
ATOM 710 C C . SER A 1 94 ? 8.589 -6.306 -0.016 1.00 92.19 94 SER A C 1
ATOM 712 O O . SER A 1 94 ? 8.524 -6.999 -1.034 1.00 92.19 94 SER A O 1
ATOM 714 N N . ALA A 1 95 ? 7.710 -5.333 0.238 1.00 95.56 95 ALA A N 1
ATOM 715 C CA . ALA A 1 95 ? 6.668 -4.935 -0.696 1.00 95.56 95 ALA A CA 1
ATOM 716 C C . ALA A 1 95 ? 6.296 -3.451 -0.591 1.00 95.56 95 ALA A C 1
ATOM 718 O O . ALA A 1 95 ? 6.492 -2.821 0.450 1.00 95.56 95 ALA A O 1
ATOM 719 N N . PHE A 1 96 ? 5.711 -2.927 -1.667 1.00 97.38 96 PHE A N 1
ATOM 720 C CA . PHE A 1 96 ? 5.193 -1.565 -1.777 1.00 97.38 96 PHE A CA 1
ATOM 721 C C . PHE A 1 96 ? 3.730 -1.608 -2.197 1.00 97.38 96 PHE A C 1
ATOM 723 O O . PHE A 1 96 ? 3.359 -2.330 -3.122 1.00 97.38 96 PHE A O 1
ATOM 730 N N . VAL A 1 97 ? 2.886 -0.821 -1.542 1.00 98.31 97 VAL A N 1
ATOM 731 C CA . VAL A 1 97 ? 1.481 -0.702 -1.933 1.00 98.31 97 VAL A CA 1
ATOM 732 C C . VAL A 1 97 ? 1.354 0.165 -3.185 1.00 98.31 97 VAL A C 1
ATOM 734 O O . VAL A 1 97 ? 1.850 1.289 -3.221 1.00 98.31 97 VAL A O 1
ATOM 737 N N . ASN A 1 98 ? 0.630 -0.329 -4.189 1.00 97.56 98 ASN A N 1
ATOM 738 C CA . ASN A 1 98 ? 0.101 0.493 -5.271 1.00 97.56 98 ASN A CA 1
ATOM 739 C C . ASN A 1 98 ? -1.292 1.018 -4.885 1.00 97.56 98 ASN A C 1
ATOM 741 O O . ASN A 1 98 ? -2.218 0.232 -4.656 1.00 97.56 98 ASN A O 1
ATOM 745 N N . PHE A 1 99 ? -1.443 2.344 -4.824 1.00 96.12 99 PHE A N 1
ATOM 746 C CA . PHE A 1 99 ? -2.709 3.044 -4.594 1.00 96.12 99 PHE A CA 1
ATOM 747 C C . PHE A 1 99 ? -3.548 3.053 -5.868 1.00 96.12 99 PHE A C 1
ATOM 749 O O . PHE A 1 99 ? -3.749 4.087 -6.504 1.00 96.12 99 PHE A O 1
ATOM 756 N N . ALA A 1 100 ? -4.023 1.866 -6.214 1.00 95.25 100 ALA A N 1
ATOM 757 C CA . ALA A 1 100 ? -4.493 1.560 -7.545 1.00 95.25 100 ALA A CA 1
ATOM 758 C C . ALA A 1 100 ? -5.826 2.222 -7.901 1.00 95.25 100 ALA A C 1
ATOM 760 O O . ALA A 1 100 ? -6.677 2.492 -7.043 1.00 95.25 100 ALA A O 1
ATOM 761 N N . ASN A 1 101 ? -6.058 2.374 -9.199 1.00 93.56 101 ASN A N 1
ATOM 762 C CA . ASN A 1 101 ? -7.399 2.375 -9.762 1.00 93.56 101 ASN A CA 1
ATOM 763 C C . ASN A 1 101 ? -7.985 0.943 -9.765 1.00 93.56 101 ASN A C 1
ATOM 765 O O . ASN A 1 101 ? -7.236 -0.024 -9.912 1.00 93.56 101 ASN A O 1
ATOM 769 N N . PRO A 1 102 ? -9.318 0.756 -9.636 1.00 94.62 102 PRO A N 1
ATOM 770 C CA . PRO A 1 102 ? -9.914 -0.570 -9.793 1.00 94.62 102 PRO A CA 1
ATOM 771 C C . PRO A 1 102 ? -9.667 -1.174 -11.174 1.00 94.62 102 PRO A C 1
ATOM 773 O O . PRO A 1 102 ? -9.593 -2.390 -11.288 1.00 94.62 102 PRO A O 1
ATOM 776 N N . ASN A 1 103 ? -9.558 -0.367 -12.230 1.00 94.62 103 ASN A N 1
ATOM 777 C CA . ASN A 1 103 ? -9.021 -0.842 -13.497 1.00 94.62 103 ASN A CA 1
ATOM 778 C C . ASN A 1 103 ? -7.496 -0.823 -13.420 1.00 94.62 103 ASN A C 1
ATOM 780 O O . ASN A 1 103 ? -6.926 0.247 -13.247 1.00 94.62 103 ASN A O 1
ATOM 784 N N . PHE A 1 104 ? -6.864 -1.988 -13.522 1.00 94.25 104 PHE A N 1
ATOM 785 C CA . PHE A 1 104 ? -5.436 -2.130 -13.271 1.00 94.25 104 PHE A CA 1
ATOM 786 C C . PHE A 1 104 ? -4.586 -1.235 -14.190 1.00 94.25 104 PHE A C 1
ATOM 788 O O . PHE A 1 104 ? -4.648 -1.350 -15.418 1.00 94.25 104 PHE A O 1
ATOM 795 N N . GLY A 1 105 ? -3.756 -0.394 -13.570 1.00 88.38 105 GLY A N 1
ATOM 796 C CA . GLY A 1 105 ? -2.833 0.524 -14.227 1.00 88.38 105 GLY A CA 1
ATOM 797 C C . GLY A 1 105 ? -3.460 1.837 -14.713 1.00 88.38 105 GLY A C 1
ATOM 798 O O . GLY A 1 105 ? -4.674 2.049 -14.678 1.00 88.38 105 GLY A O 1
ATOM 799 N N . TYR A 1 106 ? -2.622 2.749 -15.210 1.00 76.75 106 TYR A N 1
ATOM 800 C CA . TYR A 1 106 ? -3.072 4.039 -15.734 1.00 76.75 106 TYR A CA 1
ATOM 801 C C . TYR A 1 106 ? -3.609 3.888 -17.169 1.00 76.75 106 TYR A C 1
ATOM 803 O O . TYR A 1 106 ? -2.878 3.671 -18.130 1.00 76.75 106 TYR A O 1
ATOM 811 N N . GLY A 1 107 ? -4.926 4.005 -17.352 1.00 68.12 107 GLY A N 1
ATOM 812 C CA . GLY A 1 107 ? -5.559 3.807 -18.667 1.00 68.12 107 GLY A CA 1
ATOM 813 C C . GLY A 1 107 ? -5.109 4.779 -19.774 1.00 68.12 107 GLY A C 1
ATOM 814 O O . GLY A 1 107 ? -5.375 4.526 -20.945 1.00 68.12 107 GLY A O 1
ATOM 815 N N . HIS A 1 108 ? -4.462 5.898 -19.430 1.00 72.25 108 HIS A N 1
ATOM 816 C CA . HIS A 1 108 ? -3.846 6.834 -20.376 1.00 72.25 108 HIS A CA 1
ATOM 817 C C . HIS A 1 108 ? -2.782 7.700 -19.690 1.00 72.25 108 HIS A C 1
ATOM 819 O O . HIS A 1 108 ? -2.837 7.927 -18.482 1.00 72.25 108 HIS A O 1
ATOM 825 N N . PHE A 1 109 ? -1.837 8.234 -20.468 1.00 72.06 109 PHE A N 1
ATOM 826 C CA . PHE A 1 109 ? -0.871 9.211 -19.970 1.00 72.06 109 PHE A CA 1
ATOM 827 C C . PHE A 1 109 ? -1.561 10.545 -19.678 1.00 72.06 109 PHE A C 1
ATOM 829 O O . PHE A 1 109 ? -2.046 11.221 -20.586 1.00 72.06 109 PHE A O 1
ATOM 836 N N . ILE A 1 110 ? -1.559 10.946 -18.411 1.00 77.25 110 ILE A N 1
ATOM 837 C CA . ILE A 1 110 ? -1.965 12.288 -17.983 1.00 77.25 110 ILE A CA 1
ATOM 838 C C . ILE A 1 110 ? -0.744 13.179 -17.738 1.00 77.25 110 ILE A C 1
ATOM 840 O O . ILE A 1 110 ? 0.376 12.696 -17.547 1.00 77.25 110 ILE A O 1
ATOM 844 N N . ALA A 1 111 ? -0.973 14.495 -17.710 1.00 81.25 111 ALA A N 1
ATOM 845 C CA . ALA A 1 111 ? 0.023 15.528 -17.400 1.00 81.25 111 ALA A CA 1
ATOM 846 C C . ALA A 1 111 ? 0.395 15.578 -15.898 1.00 81.25 111 ALA A C 1
ATOM 848 O O . ALA A 1 111 ? 0.608 16.643 -15.324 1.00 81.25 111 ALA A O 1
ATOM 849 N N . SER A 1 112 ? 0.433 14.420 -15.250 1.00 84.62 112 SER A N 1
ATOM 850 C CA . SER A 1 112 ? 0.839 14.215 -13.863 1.00 84.62 112 SER A CA 1
ATOM 851 C C . SER A 1 112 ? 1.362 12.791 -13.700 1.00 84.62 112 SER A C 1
ATOM 853 O O . SER A 1 112 ? 1.036 11.926 -14.505 1.00 84.62 112 SER A O 1
ATOM 855 N N . CYS A 1 113 ? 2.155 12.536 -12.667 1.00 89.62 113 CYS A N 1
ATOM 856 C CA . CYS A 1 113 ? 2.535 11.190 -12.249 1.00 89.62 113 CYS A CA 1
ATOM 857 C C . CYS A 1 113 ? 2.033 10.965 -10.817 1.00 89.62 113 CYS A C 1
ATOM 859 O O . CYS A 1 113 ? 2.629 11.446 -9.851 1.00 89.62 113 CYS A O 1
ATOM 861 N N . THR A 1 114 ? 0.867 10.336 -10.693 1.00 91.00 114 THR A N 1
ATOM 862 C CA . THR A 1 114 ? 0.303 9.867 -9.419 1.00 91.00 114 THR A CA 1
ATOM 863 C C . THR A 1 114 ? 1.137 8.718 -8.844 1.00 91.00 114 THR A C 1
ATOM 865 O O . THR A 1 114 ? 2.064 8.236 -9.488 1.00 91.00 114 THR A O 1
ATOM 868 N N . GLN A 1 115 ? 0.833 8.267 -7.624 1.00 92.31 115 GLN A N 1
ATOM 869 C CA . GLN A 1 115 ? 1.611 7.205 -6.975 1.00 92.31 115 GLN A CA 1
ATOM 870 C C . GLN A 1 115 ? 1.603 5.885 -7.773 1.00 92.31 115 GLN A C 1
ATOM 872 O O . GLN A 1 115 ? 2.665 5.296 -7.962 1.00 92.31 115 GLN A O 1
ATOM 877 N N . GLU A 1 116 ? 0.450 5.479 -8.319 1.00 93.06 116 GLU A N 1
ATOM 878 C CA . GLU A 1 116 ? 0.347 4.308 -9.203 1.00 93.06 116 GLU A CA 1
ATOM 879 C C . GLU A 1 116 ? 1.223 4.463 -10.452 1.00 93.06 116 GLU A C 1
ATOM 881 O O . GLU A 1 116 ? 2.020 3.584 -10.781 1.00 93.06 116 GLU A O 1
ATOM 886 N N . GLU A 1 117 ? 1.148 5.622 -11.109 1.00 93.69 117 GLU A N 1
ATOM 887 C CA . GLU A 1 117 ? 1.948 5.909 -12.300 1.00 93.69 117 GLU A CA 1
ATOM 888 C C . GLU A 1 117 ? 3.450 5.930 -11.998 1.00 93.69 117 GLU A C 1
ATOM 890 O O . GLU A 1 117 ? 4.238 5.444 -12.803 1.00 93.69 117 GLU A O 1
ATOM 895 N N . ILE A 1 118 ? 3.866 6.443 -10.838 1.00 94.19 118 ILE A N 1
ATOM 896 C CA . ILE A 1 118 ? 5.271 6.437 -10.412 1.00 94.19 118 ILE A CA 1
ATOM 897 C C . ILE A 1 118 ? 5.789 5.003 -10.289 1.00 94.19 118 ILE A C 1
ATOM 899 O O . ILE A 1 118 ? 6.868 4.709 -10.811 1.00 94.19 118 ILE A O 1
ATOM 903 N N . LEU A 1 119 ? 5.036 4.107 -9.639 1.00 93.81 119 LEU A N 1
ATOM 904 C CA . LEU A 1 119 ? 5.413 2.695 -9.541 1.00 93.81 119 LEU A CA 1
ATOM 905 C C . LEU A 1 119 ? 5.494 2.048 -10.925 1.00 93.81 119 LEU A C 1
ATOM 907 O O . LEU A 1 119 ? 6.478 1.372 -11.216 1.00 93.81 119 LEU A O 1
ATOM 911 N N . GLN A 1 120 ? 4.518 2.315 -11.791 1.00 93.88 120 GLN A N 1
ATOM 912 C CA . GLN A 1 120 ? 4.480 1.801 -13.159 1.00 93.88 120 GLN A CA 1
ATOM 913 C C . GLN A 1 120 ? 5.627 2.307 -14.046 1.00 93.88 120 GLN A C 1
ATOM 915 O O . GLN A 1 120 ? 6.125 1.572 -14.897 1.00 93.88 120 GLN A O 1
ATOM 920 N N . MET A 1 121 ? 6.067 3.552 -13.867 1.00 95.25 121 MET A N 1
ATOM 921 C CA . MET A 1 121 ? 7.217 4.102 -14.592 1.00 95.25 121 MET A CA 1
ATOM 922 C C . MET A 1 121 ? 8.534 3.583 -14.042 1.00 95.25 121 MET A C 1
ATOM 924 O O . MET A 1 121 ? 9.449 3.280 -14.799 1.00 95.25 121 MET A O 1
ATOM 928 N N . CYS A 1 122 ? 8.648 3.458 -12.723 1.00 94.88 122 CYS A N 1
ATOM 929 C CA . CYS A 1 122 ? 9.893 3.013 -12.119 1.00 94.88 122 CYS A CA 1
ATOM 930 C C . CYS A 1 122 ? 10.072 1.494 -12.169 1.00 94.88 122 CYS A C 1
ATOM 932 O O . CYS A 1 122 ? 11.213 1.046 -12.091 1.00 94.88 122 CYS A O 1
ATOM 934 N N . CYS A 1 123 ? 8.990 0.723 -12.320 1.00 95.19 123 CYS A N 1
ATOM 935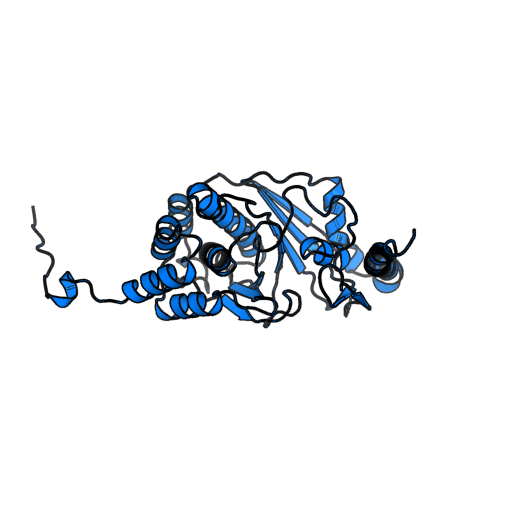 C CA . CYS A 1 123 ? 8.992 -0.739 -12.415 1.00 95.19 123 CYS A CA 1
ATOM 936 C C . CYS A 1 123 ? 8.184 -1.211 -13.646 1.00 95.19 123 CYS A C 1
ATOM 938 O O . CYS A 1 123 ? 7.104 -1.779 -13.474 1.00 95.19 123 CYS A O 1
ATOM 940 N N . PRO A 1 124 ? 8.643 -0.976 -14.894 1.00 95.44 124 PRO A N 1
ATOM 941 C CA . PRO A 1 124 ? 7.795 -1.142 -16.082 1.00 95.44 124 PRO A CA 1
ATOM 942 C C . PRO A 1 124 ? 7.293 -2.559 -16.367 1.00 95.44 124 PRO A C 1
ATOM 944 O O . PRO A 1 124 ? 6.278 -2.709 -17.041 1.00 95.44 124 PRO A O 1
ATOM 947 N N . GLU A 1 125 ? 7.924 -3.589 -15.806 1.00 95.31 125 GLU A N 1
ATOM 948 C CA . GLU A 1 125 ? 7.441 -4.979 -15.851 1.00 95.31 125 GLU A CA 1
ATOM 949 C C . GLU A 1 125 ? 6.016 -5.116 -15.288 1.00 95.31 125 GLU A C 1
ATOM 951 O O . GLU A 1 125 ? 5.206 -5.896 -15.786 1.00 95.31 125 GLU A O 1
ATOM 956 N N . PHE A 1 126 ? 5.669 -4.286 -14.299 1.00 95.00 126 PHE A N 1
ATOM 957 C CA . PHE A 1 126 ? 4.329 -4.196 -13.720 1.00 95.00 126 PHE A CA 1
ATOM 958 C C . PHE A 1 126 ? 3.257 -3.821 -14.765 1.00 95.00 126 PHE A C 1
ATOM 960 O O . PHE A 1 126 ? 2.104 -4.242 -14.654 1.00 95.00 126 PHE A O 1
ATOM 967 N N . ASN A 1 127 ? 3.632 -3.094 -15.827 1.00 94.75 127 ASN A N 1
ATOM 968 C CA . ASN A 1 127 ? 2.703 -2.611 -16.856 1.00 94.75 127 ASN A CA 1
ATOM 969 C C . ASN A 1 127 ? 2.156 -3.724 -17.747 1.00 94.75 127 ASN A C 1
ATOM 971 O O . ASN A 1 127 ? 1.091 -3.550 -18.335 1.00 94.75 127 ASN A O 1
ATOM 975 N N . VAL A 1 128 ? 2.826 -4.879 -17.822 1.00 95.12 128 VAL A N 1
ATOM 976 C CA . VAL A 1 128 ? 2.353 -6.019 -18.624 1.00 95.12 128 VAL A CA 1
ATOM 977 C C . VAL A 1 128 ? 0.968 -6.484 -18.149 1.00 95.12 128 VAL A C 1
ATOM 979 O O . VAL A 1 128 ? 0.133 -6.878 -18.964 1.00 95.12 128 VAL A O 1
ATOM 982 N N . GLY A 1 129 ? 0.658 -6.325 -16.856 1.00 94.88 129 GLY A N 1
ATOM 983 C CA . GLY A 1 129 ? -0.660 -6.634 -16.297 1.00 94.88 129 GLY A CA 1
ATOM 984 C C . GLY A 1 129 ? -1.809 -5.821 -16.904 1.00 94.88 129 GLY A C 1
ATOM 985 O O . GLY A 1 129 ? -2.943 -6.299 -16.929 1.00 94.88 129 GLY A O 1
ATOM 986 N N . MET A 1 130 ? -1.541 -4.643 -17.482 1.00 93.81 130 MET A N 1
ATOM 987 C CA . MET A 1 130 ? -2.565 -3.845 -18.175 1.00 93.81 130 MET A CA 1
ATOM 988 C C . MET A 1 130 ? -3.168 -4.577 -19.384 1.00 93.81 130 MET A C 1
ATOM 990 O O . MET A 1 130 ? -4.277 -4.250 -19.801 1.00 93.81 130 MET A O 1
ATOM 994 N N . LEU A 1 131 ? -2.469 -5.577 -19.936 1.00 94.00 131 LEU A N 1
ATOM 995 C CA . LEU A 1 131 ? -2.945 -6.361 -21.076 1.00 94.00 131 LEU A CA 1
ATOM 996 C C . LEU A 1 131 ? -4.015 -7.395 -20.695 1.00 94.00 131 LEU A C 1
ATOM 998 O O . LEU A 1 131 ? -4.831 -7.747 -21.544 1.00 94.00 131 LEU A O 1
ATOM 1002 N N . PHE A 1 132 ? -4.016 -7.903 -19.455 1.00 95.19 132 PHE A N 1
ATOM 1003 C CA . PHE A 1 132 ? -4.827 -9.080 -19.098 1.00 95.19 132 PHE A CA 1
ATOM 1004 C C . PHE A 1 132 ? -5.492 -9.055 -17.711 1.00 95.19 132 PHE A C 1
ATOM 1006 O O . PHE A 1 132 ? -6.390 -9.858 -17.467 1.00 95.19 132 PHE A O 1
ATOM 1013 N N . VAL A 1 133 ? -5.110 -8.159 -16.794 1.00 95.88 133 VAL A N 1
ATOM 1014 C CA . VAL A 1 133 ? -5.702 -8.105 -15.443 1.00 95.88 133 VAL A CA 1
ATOM 1015 C C . VAL A 1 133 ? -7.094 -7.463 -15.470 1.00 95.88 133 VAL A C 1
ATOM 1017 O O . VAL A 1 133 ? -8.046 -7.998 -14.895 1.00 95.88 133 VAL A O 1
ATOM 1020 N N . GLY A 1 134 ? -7.241 -6.329 -16.158 1.00 94.19 134 GLY A N 1
ATOM 1021 C CA . GLY A 1 134 ? -8.500 -5.586 -16.240 1.00 94.19 134 GLY A CA 1
ATOM 1022 C C . GLY A 1 134 ? -8.989 -5.047 -14.889 1.00 94.19 134 GLY A C 1
ATOM 1023 O O . GLY A 1 134 ? -8.202 -4.688 -14.014 1.00 94.19 134 GLY A O 1
ATOM 1024 N N . LYS A 1 135 ? -10.316 -4.970 -14.717 1.00 96.12 135 LYS A N 1
ATOM 1025 C CA . LYS A 1 135 ? -10.943 -4.406 -13.514 1.00 96.12 135 LYS A CA 1
ATOM 1026 C C . LYS A 1 135 ? -10.975 -5.402 -12.351 1.00 96.12 135 LYS A C 1
ATOM 1028 O O . LYS A 1 135 ? -11.525 -6.493 -12.501 1.00 96.12 135 LYS A O 1
ATOM 1033 N N . MET A 1 136 ? -10.460 -4.991 -11.195 1.00 97.00 136 MET A N 1
ATOM 1034 C CA . MET A 1 136 ? -10.610 -5.652 -9.900 1.00 97.00 136 MET A CA 1
ATOM 1035 C C . MET A 1 136 ? -12.025 -5.442 -9.345 1.00 97.00 136 MET A C 1
ATOM 1037 O O . MET A 1 136 ? -12.577 -4.337 -9.373 1.00 97.00 136 MET A O 1
ATOM 1041 N N . GLY A 1 137 ? -12.622 -6.518 -8.838 1.00 96.75 137 GLY A N 1
ATOM 1042 C CA . GLY A 1 137 ? -13.829 -6.461 -8.023 1.00 96.75 137 GLY A CA 1
ATOM 1043 C C . GLY A 1 137 ? -13.577 -5.878 -6.628 1.00 96.75 137 GLY A C 1
ATOM 1044 O O . GLY A 1 137 ? -12.443 -5.724 -6.176 1.00 96.75 137 GLY A O 1
ATOM 1045 N N . GLU A 1 138 ? -14.661 -5.600 -5.901 1.00 95.38 138 GLU A N 1
ATOM 1046 C CA . GLU A 1 138 ? -14.595 -5.129 -4.507 1.00 95.38 138 GLU A CA 1
ATOM 1047 C C . GLU A 1 138 ? -13.904 -6.142 -3.576 1.00 95.38 138 GLU A C 1
ATOM 1049 O O . GLU A 1 138 ? -13.339 -5.760 -2.555 1.00 95.38 138 GLU A O 1
ATOM 1054 N N . ASN A 1 139 ? -13.942 -7.425 -3.944 1.00 96.38 139 ASN A N 1
ATOM 1055 C CA . ASN A 1 139 ? -13.364 -8.555 -3.226 1.00 96.38 139 ASN A CA 1
ATOM 1056 C C . ASN A 1 139 ? -12.152 -9.168 -3.951 1.00 96.38 139 ASN A C 1
ATOM 1058 O O . ASN A 1 139 ? -11.925 -10.379 -3.877 1.00 96.38 139 ASN A O 1
ATOM 1062 N N . GLU A 1 140 ? -11.421 -8.348 -4.706 1.00 97.81 140 GLU A N 1
ATOM 1063 C CA . GLU A 1 140 ? -10.223 -8.766 -5.426 1.00 97.81 140 GLU A CA 1
ATOM 1064 C C . GLU A 1 140 ? -9.046 -7.820 -5.179 1.00 97.81 140 GLU A C 1
ATOM 1066 O O . GLU A 1 140 ? -9.211 -6.608 -5.009 1.00 97.81 140 GLU A O 1
ATOM 1071 N N . VAL A 1 141 ? -7.850 -8.404 -5.183 1.00 98.06 141 VAL A N 1
ATOM 1072 C CA . VAL A 1 141 ? -6.552 -7.716 -5.178 1.00 98.06 141 VAL A CA 1
ATOM 1073 C C . VAL A 1 141 ? -5.625 -8.381 -6.186 1.00 98.06 141 VAL A C 1
ATOM 1075 O O . VAL A 1 141 ? -5.847 -9.533 -6.574 1.00 98.06 141 VAL A O 1
ATOM 1078 N N . VAL A 1 142 ? -4.590 -7.658 -6.610 1.00 98.19 142 VAL A N 1
ATOM 1079 C CA . VAL A 1 142 ? -3.574 -8.183 -7.528 1.00 98.19 142 VAL A CA 1
ATOM 1080 C C . VAL A 1 142 ? -2.192 -7.902 -6.958 1.00 98.19 142 VAL A C 1
ATOM 1082 O O . VAL A 1 142 ? -1.751 -6.760 -6.894 1.00 98.19 142 VAL A O 1
ATOM 1085 N N . ASN A 1 143 ? -1.479 -8.939 -6.548 1.00 97.62 143 ASN A N 1
ATOM 1086 C CA . ASN A 1 143 ? -0.104 -8.786 -6.093 1.00 97.62 143 ASN A CA 1
ATOM 1087 C C . ASN A 1 143 ? 0.837 -9.167 -7.231 1.00 97.62 143 ASN A C 1
ATOM 1089 O O . ASN A 1 143 ? 0.682 -10.226 -7.835 1.00 97.62 143 ASN A O 1
ATOM 1093 N N . VAL A 1 144 ? 1.793 -8.293 -7.539 1.00 97.62 144 VAL A N 1
ATOM 1094 C CA . VAL A 1 144 ? 2.759 -8.520 -8.616 1.00 97.62 144 VAL A CA 1
ATOM 1095 C C . VAL A 1 144 ? 4.140 -8.690 -8.019 1.00 97.62 144 VAL A C 1
ATOM 1097 O O . VAL A 1 144 ? 4.661 -7.786 -7.367 1.00 97.62 144 VAL A O 1
ATOM 1100 N N . ARG A 1 145 ? 4.713 -9.873 -8.207 1.00 95.38 145 ARG A N 1
ATOM 1101 C CA . ARG A 1 145 ? 5.977 -10.293 -7.604 1.00 95.38 145 ARG A CA 1
ATOM 1102 C C . ARG A 1 145 ? 7.096 -10.348 -8.615 1.00 95.38 145 ARG A C 1
ATOM 1104 O O . ARG A 1 145 ? 6.854 -10.486 -9.809 1.00 95.38 145 ARG A O 1
ATOM 1111 N N . GLY A 1 146 ? 8.316 -10.310 -8.090 1.00 93.25 146 GLY A N 1
ATOM 1112 C CA . GLY A 1 146 ? 9.519 -10.468 -8.893 1.00 93.25 146 GLY A CA 1
ATOM 1113 C C . GLY A 1 146 ? 9.822 -9.242 -9.742 1.00 93.25 146 GLY A C 1
ATOM 1114 O O . GLY A 1 146 ? 10.672 -9.336 -10.613 1.00 93.25 146 GLY A O 1
ATOM 1115 N N . VAL A 1 147 ? 9.165 -8.100 -9.505 1.00 93.19 147 VAL A N 1
ATOM 1116 C CA . VAL A 1 147 ? 9.388 -6.893 -10.307 1.00 93.19 147 VAL A CA 1
ATOM 1117 C C . VAL A 1 147 ? 10.663 -6.177 -9.880 1.00 93.19 147 VAL A C 1
ATOM 1119 O O . VAL A 1 147 ? 10.965 -6.069 -8.687 1.00 93.19 147 VAL A O 1
ATOM 1122 N N . ARG A 1 148 ? 11.397 -5.643 -10.853 1.00 91.25 148 ARG A N 1
ATOM 1123 C CA . ARG A 1 148 ? 12.564 -4.789 -10.620 1.00 91.25 148 ARG A CA 1
ATOM 1124 C C . ARG A 1 148 ? 12.210 -3.315 -10.754 1.00 91.25 148 ARG A C 1
ATOM 1126 O O . ARG A 1 148 ? 11.334 -2.912 -11.520 1.00 91.25 148 ARG A O 1
ATOM 1133 N N . ARG A 1 149 ? 12.954 -2.497 -10.011 1.00 92.31 149 ARG A N 1
ATOM 1134 C CA . ARG A 1 149 ? 12.969 -1.048 -10.184 1.00 92.31 149 ARG A CA 1
ATOM 1135 C C . ARG A 1 149 ? 14.122 -0.662 -11.106 1.00 92.31 149 ARG A C 1
ATOM 1137 O O . ARG A 1 149 ? 15.265 -0.982 -10.812 1.00 92.31 149 ARG A O 1
ATOM 1144 N N . PHE A 1 150 ? 13.821 0.084 -12.162 1.00 93.81 150 PHE A N 1
ATOM 1145 C CA . PHE A 1 150 ? 14.778 0.497 -13.195 1.00 93.81 150 PHE A CA 1
ATOM 1146 C C . PHE A 1 150 ? 15.146 1.978 -13.119 1.00 93.81 150 PHE A C 1
ATOM 1148 O O . PHE A 1 150 ? 16.208 2.381 -13.588 1.00 93.81 150 PHE A O 1
ATOM 1155 N N . SER A 1 151 ? 14.281 2.796 -12.516 1.00 95.06 151 SER A N 1
ATOM 1156 C CA . SER A 1 151 ? 14.441 4.252 -12.487 1.00 95.06 151 SER A CA 1
ATOM 1157 C C . SER A 1 151 ? 14.409 4.823 -11.073 1.00 95.06 151 SER A C 1
ATOM 1159 O O . SER A 1 151 ? 13.577 4.452 -10.234 1.00 95.06 151 SER A O 1
ATOM 1161 N N . ARG A 1 152 ? 15.292 5.795 -10.834 1.00 94.19 152 ARG A N 1
ATOM 1162 C CA . ARG A 1 152 ? 15.164 6.768 -9.750 1.00 94.19 152 ARG A CA 1
ATOM 1163 C C . ARG A 1 152 ? 14.342 7.953 -10.227 1.00 94.19 152 ARG A C 1
ATOM 1165 O O . ARG A 1 152 ? 14.330 8.290 -11.409 1.00 94.19 152 ARG A O 1
ATOM 1172 N N . TYR A 1 153 ? 13.668 8.593 -9.287 1.00 95.25 153 TYR A N 1
ATOM 1173 C CA . TYR A 1 153 ? 12.844 9.752 -9.573 1.00 95.25 153 TYR A CA 1
ATOM 1174 C C . TYR A 1 153 ? 12.802 10.692 -8.370 1.00 95.25 153 TYR A C 1
ATOM 1176 O O . TYR A 1 153 ? 13.093 10.295 -7.236 1.00 95.25 153 TYR A O 1
ATOM 1184 N N . SER A 1 154 ? 12.363 11.914 -8.630 1.00 94.06 154 SER A N 1
ATOM 1185 C CA . SER A 1 154 ? 11.882 12.845 -7.619 1.00 94.06 154 SER A CA 1
ATOM 1186 C C . SER A 1 154 ? 10.610 13.544 -8.089 1.00 94.06 154 SER A C 1
ATOM 1188 O O . SER A 1 154 ? 10.125 13.340 -9.206 1.00 94.06 154 SER A O 1
ATOM 1190 N N . GLY A 1 155 ? 10.030 14.340 -7.194 1.00 92.75 155 GLY A N 1
ATOM 1191 C CA . GLY A 1 155 ? 8.782 15.044 -7.449 1.00 92.75 155 GLY A CA 1
ATOM 1192 C C . GLY A 1 155 ? 7.548 14.141 -7.431 1.00 92.75 155 GLY A C 1
ATOM 1193 O O . GLY A 1 155 ? 7.608 12.943 -7.161 1.00 92.75 155 GLY A O 1
ATOM 1194 N N . TYR A 1 156 ? 6.394 14.759 -7.657 1.00 91.94 156 TYR A N 1
ATOM 1195 C CA . TYR A 1 156 ? 5.081 14.124 -7.583 1.00 91.94 156 TYR A CA 1
ATOM 1196 C C . TYR A 1 156 ? 4.091 14.901 -8.455 1.00 91.94 156 TYR A C 1
ATOM 1198 O O . TYR A 1 156 ? 4.181 16.125 -8.568 1.00 91.94 156 TYR A O 1
ATOM 1206 N N . LEU A 1 157 ? 3.129 14.217 -9.077 1.00 91.50 157 LEU A N 1
ATOM 1207 C CA . LEU A 1 157 ? 2.180 14.827 -10.015 1.00 91.50 157 LEU A CA 1
ATOM 1208 C C . LEU A 1 157 ? 2.902 15.611 -11.126 1.00 91.50 157 LEU A C 1
ATOM 1210 O O . LEU A 1 157 ? 3.620 15.014 -11.922 1.00 91.50 157 LEU A O 1
ATOM 1214 N N . GLY A 1 158 ? 2.688 16.926 -11.203 1.00 91.94 158 GLY A N 1
ATOM 1215 C CA . GLY A 1 158 ? 3.251 17.806 -12.228 1.00 91.94 158 GLY A CA 1
ATOM 1216 C C . GLY A 1 158 ? 4.729 18.155 -12.035 1.00 91.94 158 GLY A C 1
ATOM 1217 O O . GLY A 1 158 ? 5.272 18.876 -12.866 1.00 91.94 158 GLY A O 1
ATOM 1218 N N . SER A 1 159 ? 5.380 17.669 -10.972 1.00 93.12 159 SER A N 1
ATOM 1219 C CA . SER A 1 159 ? 6.822 17.845 -10.743 1.00 93.12 159 SER A CA 1
ATOM 1220 C C . SER A 1 159 ? 7.635 16.558 -10.890 1.00 93.12 159 SER A C 1
ATOM 1222 O O . SER A 1 159 ? 8.821 16.570 -10.578 1.00 93.12 159 SER A O 1
ATOM 1224 N N . PHE A 1 160 ? 7.019 15.458 -11.340 1.00 95.12 160 PHE A N 1
ATOM 1225 C CA . PHE A 1 160 ? 7.721 14.190 -11.549 1.00 95.12 160 PHE A CA 1
ATOM 1226 C C . PHE A 1 160 ? 8.915 14.362 -12.493 1.00 95.12 160 PHE A C 1
ATOM 1228 O O . PHE A 1 160 ? 8.762 14.918 -13.583 1.00 95.12 160 PHE A O 1
ATOM 1235 N N . LEU A 1 161 ? 10.072 13.864 -12.063 1.00 96.06 161 LEU A N 1
ATOM 1236 C CA . LEU A 1 161 ? 11.352 13.988 -12.747 1.00 96.06 161 LEU A CA 1
ATOM 1237 C C . LEU A 1 161 ? 12.102 12.656 -12.698 1.00 96.06 161 LEU A C 1
ATOM 1239 O O . LEU A 1 161 ? 12.265 12.082 -11.621 1.00 96.06 161 LEU A O 1
ATOM 1243 N N . TYR A 1 162 ? 12.595 12.191 -13.846 1.00 96.69 162 TYR A N 1
ATOM 1244 C CA . TYR A 1 162 ? 13.511 11.055 -13.902 1.00 96.69 162 TYR A CA 1
ATOM 1245 C C . TYR A 1 162 ? 14.914 11.483 -13.448 1.00 96.69 162 TYR A C 1
ATOM 1247 O O . TYR A 1 162 ? 15.479 12.441 -13.974 1.00 96.69 162 TYR A O 1
ATOM 1255 N N . GLU A 1 163 ? 15.497 10.756 -12.493 1.00 96.44 163 GLU A N 1
ATOM 1256 C CA . GLU A 1 163 ? 16.810 11.078 -11.902 1.00 96.44 163 GLU A CA 1
ATOM 1257 C C . GLU A 1 163 ? 17.945 10.153 -12.359 1.00 96.44 163 GLU A C 1
ATOM 1259 O O . GLU A 1 163 ? 19.056 10.231 -11.833 1.00 96.44 163 GLU A O 1
ATOM 1264 N N . GLY A 1 164 ? 17.684 9.264 -13.315 1.00 94.88 164 GLY A N 1
ATOM 1265 C CA . GLY A 1 164 ? 18.660 8.276 -13.761 1.00 94.88 164 GLY A CA 1
ATOM 1266 C C . GLY A 1 164 ? 18.310 6.842 -13.354 1.00 94.88 164 GLY A C 1
ATOM 1267 O O . GLY A 1 164 ? 17.251 6.586 -12.765 1.00 94.88 164 GLY A O 1
ATOM 1268 N N . PRO A 1 165 ? 19.203 5.891 -13.668 1.00 92.62 165 PRO A N 1
ATOM 1269 C CA . PRO A 1 165 ? 18.987 4.483 -13.379 1.00 92.62 165 PRO A CA 1
ATOM 1270 C C . PRO A 1 165 ? 18.876 4.232 -11.871 1.00 92.62 165 PRO A C 1
ATOM 1272 O O . PRO A 1 165 ? 19.554 4.859 -11.050 1.00 92.62 165 PRO A O 1
ATOM 1275 N N . ALA A 1 166 ? 18.014 3.287 -11.499 1.00 88.50 166 ALA A N 1
ATOM 1276 C CA . ALA A 1 166 ? 18.107 2.644 -10.195 1.00 88.50 166 ALA A CA 1
ATOM 1277 C C . ALA A 1 166 ? 19.451 1.913 -10.081 1.00 88.50 166 ALA A C 1
ATOM 1279 O O . ALA A 1 166 ? 19.993 1.450 -11.083 1.00 88.50 166 ALA A O 1
ATOM 1280 N N . VAL A 1 167 ? 19.995 1.823 -8.865 1.00 74.81 167 VAL A N 1
ATOM 1281 C CA . VAL A 1 167 ? 21.202 1.025 -8.624 1.00 74.81 167 VAL A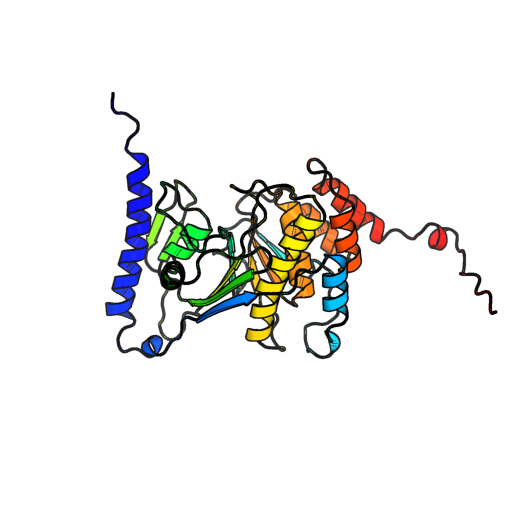 CA 1
ATOM 1282 C C . VAL A 1 167 ? 20.825 -0.440 -8.842 1.00 74.81 167 VAL A C 1
ATOM 1284 O O . VAL A 1 167 ? 20.127 -1.040 -8.022 1.00 74.81 167 VAL A O 1
ATOM 1287 N N . MET A 1 168 ? 21.228 -0.971 -9.993 1.00 63.78 168 MET A N 1
ATOM 1288 C CA . MET A 1 168 ? 21.003 -2.350 -10.399 1.00 63.78 168 MET A CA 1
ATOM 1289 C C . MET A 1 168 ? 22.330 -3.096 -10.343 1.00 63.78 168 MET A C 1
ATOM 1291 O O . MET A 1 168 ? 23.260 -2.791 -11.079 1.00 63.78 168 MET A O 1
ATOM 1295 N N . ASP A 1 169 ? 22.396 -4.074 -9.458 1.00 61.62 169 ASP A N 1
ATOM 1296 C CA . ASP A 1 169 ? 23.294 -5.207 -9.525 1.00 61.62 169 ASP A CA 1
ATOM 1297 C C . ASP A 1 169 ? 22.412 -6.417 -9.880 1.00 61.62 169 ASP A C 1
ATOM 1299 O O . ASP A 1 169 ? 21.500 -6.752 -9.112 1.00 61.62 169 ASP A O 1
ATOM 1303 N N . PRO A 1 170 ? 22.616 -7.064 -11.040 1.00 57.38 170 PRO A N 1
ATOM 1304 C CA . PRO A 1 170 ? 21.838 -8.233 -11.444 1.00 57.38 170 PRO A CA 1
ATOM 1305 C C . PRO A 1 170 ? 21.835 -9.351 -10.392 1.00 57.38 170 PRO A C 1
ATOM 1307 O O . PRO A 1 170 ? 20.820 -10.031 -10.237 1.00 57.38 170 PRO A O 1
ATOM 1310 N N . THR A 1 171 ? 22.922 -9.473 -9.623 1.00 55.84 171 THR A N 1
ATOM 1311 C CA . THR A 1 171 ? 23.147 -10.527 -8.625 1.00 55.84 171 THR A CA 1
ATOM 1312 C C . THR A 1 171 ? 22.692 -10.154 -7.214 1.00 55.84 171 THR A C 1
ATOM 1314 O O . THR A 1 171 ? 22.407 -11.048 -6.416 1.00 55.84 171 THR A O 1
ATOM 1317 N N . THR A 1 172 ? 22.596 -8.858 -6.883 1.00 58.91 172 THR A N 1
ATOM 1318 C CA . THR A 1 172 ? 22.300 -8.414 -5.505 1.00 58.91 172 THR A CA 1
ATOM 1319 C C . THR A 1 172 ? 21.142 -7.429 -5.359 1.00 58.91 172 THR A C 1
ATOM 1321 O O . THR A 1 172 ? 20.630 -7.281 -4.247 1.00 58.91 172 THR A O 1
ATOM 1324 N N . THR A 1 173 ? 20.666 -6.782 -6.431 1.00 65.12 173 THR A N 1
ATOM 1325 C CA . THR A 1 173 ? 19.512 -5.876 -6.336 1.00 65.12 173 THR A CA 1
ATOM 1326 C C . THR A 1 173 ? 18.235 -6.687 -6.126 1.00 65.12 173 THR A C 1
ATOM 1328 O O . THR A 1 173 ? 17.835 -7.428 -7.029 1.00 65.12 173 THR A O 1
ATOM 1331 N N . PRO A 1 174 ? 17.549 -6.529 -4.980 1.00 70.50 174 PRO A N 1
ATOM 1332 C CA . PRO A 1 174 ? 16.359 -7.307 -4.681 1.00 70.50 174 PRO A CA 1
ATOM 1333 C C . PRO A 1 174 ? 15.221 -6.944 -5.634 1.00 70.50 174 PRO A C 1
ATOM 1335 O O . PRO A 1 174 ? 14.935 -5.767 -5.870 1.00 70.50 174 PRO A O 1
ATOM 1338 N N . THR A 1 175 ? 14.513 -7.956 -6.128 1.00 87.50 175 THR A N 1
ATOM 1339 C CA . THR A 1 175 ? 13.163 -7.764 -6.663 1.00 87.50 175 THR A CA 1
ATOM 1340 C C . THR A 1 175 ? 12.221 -7.342 -5.541 1.00 87.50 175 THR A C 1
ATOM 1342 O O . THR A 1 175 ? 12.403 -7.746 -4.391 1.00 87.50 175 THR A O 1
ATOM 1345 N N . GLN A 1 176 ? 11.165 -6.610 -5.873 1.00 88.94 176 GLN A N 1
ATOM 1346 C CA . GLN A 1 176 ? 10.129 -6.221 -4.920 1.00 88.94 176 GLN A CA 1
ATOM 1347 C C . GLN A 1 176 ? 8.774 -6.836 -5.284 1.00 88.94 176 GLN A C 1
ATOM 1349 O O . GLN A 1 176 ? 8.556 -7.316 -6.398 1.00 88.94 176 GLN A O 1
ATOM 1354 N N . THR A 1 177 ? 7.847 -6.806 -4.328 1.00 95.50 177 THR A N 1
ATOM 1355 C CA . THR A 1 177 ? 6.433 -7.112 -4.570 1.00 95.50 177 THR A CA 1
ATOM 1356 C C . THR A 1 177 ? 5.618 -5.820 -4.574 1.00 95.50 177 THR A C 1
ATOM 1358 O O . THR A 1 177 ? 5.768 -4.988 -3.681 1.00 95.50 177 THR A O 1
ATOM 1361 N N . ILE A 1 178 ? 4.746 -5.639 -5.564 1.00 97.38 178 ILE A N 1
ATOM 1362 C CA . ILE A 1 178 ? 3.780 -4.538 -5.622 1.00 97.38 178 ILE A CA 1
ATOM 1363 C C . ILE A 1 178 ? 2.409 -5.072 -5.206 1.00 97.38 178 ILE A C 1
ATOM 1365 O O . ILE A 1 178 ? 1.860 -5.963 -5.855 1.00 97.38 178 ILE A O 1
ATOM 1369 N N . LEU A 1 179 ? 1.849 -4.519 -4.131 1.00 98.25 179 LEU A N 1
ATOM 1370 C CA . LEU A 1 179 ? 0.540 -4.901 -3.601 1.00 98.25 179 LEU A CA 1
ATOM 1371 C C . LEU A 1 179 ? -0.533 -3.976 -4.176 1.00 98.25 179 LEU A C 1
ATOM 1373 O O . LEU A 1 179 ? -0.655 -2.827 -3.747 1.00 98.25 179 LEU A O 1
ATOM 1377 N N . THR A 1 180 ? -1.289 -4.448 -5.167 1.00 97.75 180 THR A N 1
ATOM 1378 C CA . THR A 1 180 ? -2.243 -3.611 -5.912 1.00 97.75 180 THR A CA 1
ATOM 1379 C C . THR A 1 180 ? -3.624 -3.683 -5.292 1.00 97.75 180 THR A C 1
ATOM 1381 O O . THR A 1 180 ? -4.311 -4.706 -5.363 1.00 97.75 180 THR A O 1
ATOM 1384 N N . MET A 1 181 ? -4.041 -2.563 -4.702 1.00 97.56 181 MET A N 1
ATOM 1385 C CA . MET A 1 181 ? -5.354 -2.418 -4.091 1.00 97.56 181 MET A CA 1
ATOM 1386 C C . MET A 1 181 ? -5.937 -1.021 -4.338 1.00 97.56 181 MET A C 1
ATOM 1388 O O . MET A 1 181 ? -5.351 -0.011 -3.962 1.00 97.56 181 MET A O 1
ATOM 1392 N N . ASP A 1 182 ? -7.126 -0.939 -4.934 1.00 97.06 182 ASP A N 1
ATOM 1393 C CA . ASP A 1 182 ? -7.891 0.310 -5.026 1.00 97.06 182 ASP A CA 1
ATOM 1394 C C . ASP A 1 182 ? -8.745 0.561 -3.781 1.00 97.06 182 ASP A C 1
ATOM 1396 O O . ASP A 1 182 ? -9.350 -0.365 -3.249 1.00 97.06 182 ASP A O 1
ATOM 1400 N N . ALA A 1 183 ? -8.827 1.809 -3.320 1.00 96.62 183 ALA A N 1
ATOM 1401 C CA . ALA A 1 183 ? -9.680 2.206 -2.195 1.00 96.62 183 ALA A CA 1
ATOM 1402 C C . ALA A 1 183 ? -11.093 2.584 -2.662 1.00 96.62 183 ALA A C 1
ATOM 1404 O O . ALA A 1 183 ? -11.289 2.959 -3.818 1.00 96.62 183 ALA A O 1
ATOM 1405 N N . CYS A 1 184 ? -12.079 2.570 -1.758 1.00 94.81 184 CYS A N 1
ATOM 1406 C CA . CYS A 1 184 ? -13.364 3.187 -2.072 1.00 94.81 184 CYS A CA 1
ATOM 1407 C C . CYS A 1 184 ? -13.194 4.697 -2.346 1.00 94.81 184 CYS A C 1
ATOM 1409 O O . CYS A 1 184 ? -12.355 5.364 -1.737 1.00 94.81 184 CYS A O 1
ATOM 1411 N N . CYS A 1 185 ? -14.000 5.245 -3.259 1.00 93.81 185 CYS A N 1
ATOM 1412 C CA . CYS A 1 185 ? -13.916 6.659 -3.657 1.00 93.81 185 CYS A CA 1
ATOM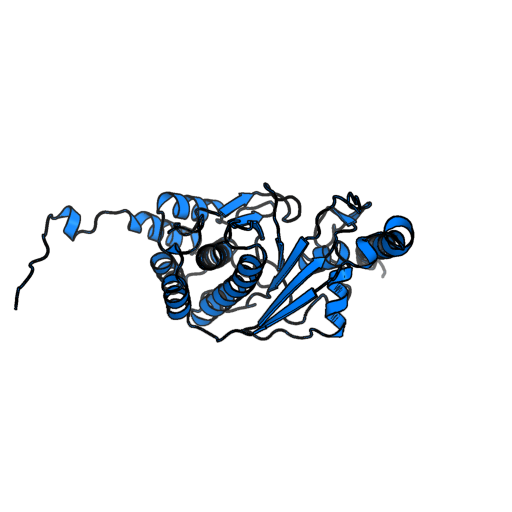 1413 C C . CYS A 1 185 ? -14.887 7.571 -2.890 1.00 93.81 185 CYS A C 1
ATOM 1415 O O . CYS A 1 185 ? -14.855 8.790 -3.039 1.00 93.81 185 CYS A O 1
ATOM 1417 N N . SER A 1 186 ? -15.799 6.999 -2.106 1.00 94.12 186 SER A N 1
ATOM 1418 C CA . SER A 1 186 ? -16.846 7.730 -1.395 1.00 94.12 186 SER A CA 1
ATOM 1419 C C . SER A 1 186 ? -17.390 6.899 -0.238 1.00 94.12 186 SER A C 1
ATOM 1421 O O . SER A 1 186 ? -17.103 5.709 -0.122 1.00 94.12 186 SER A O 1
ATOM 1423 N N . GLY A 1 187 ? -18.158 7.540 0.647 1.00 94.06 187 GLY A N 1
ATOM 1424 C CA . GLY A 1 187 ? -18.763 6.844 1.783 1.00 94.06 187 GLY A CA 1
ATOM 1425 C C . GLY A 1 187 ? -17.732 6.268 2.753 1.00 94.06 187 GLY A C 1
ATOM 1426 O O . GLY A 1 187 ? -18.045 5.316 3.449 1.00 94.06 187 GLY A O 1
ATOM 1427 N N . HIS A 1 188 ? -16.519 6.838 2.814 1.00 95.00 188 HIS A N 1
ATOM 1428 C CA . HIS A 1 188 ? -15.371 6.287 3.553 1.00 95.00 188 HIS A CA 1
ATOM 1429 C C . HIS A 1 188 ? -15.687 5.846 4.989 1.00 95.00 188 HIS A C 1
ATOM 1431 O O . HIS A 1 188 ? -15.080 4.896 5.453 1.00 95.00 188 HIS A O 1
ATOM 1437 N N . PHE A 1 189 ? -16.621 6.511 5.678 1.00 95.50 189 PHE A N 1
ATOM 1438 C CA . PHE A 1 189 ? -17.013 6.232 7.070 1.00 95.50 189 PHE A CA 1
ATOM 1439 C C . PHE A 1 189 ? -18.253 5.324 7.212 1.00 95.50 189 PHE A C 1
ATOM 1441 O O . PHE A 1 189 ? -18.757 5.119 8.317 1.00 95.50 189 PHE A O 1
ATOM 1448 N N . GLN A 1 190 ? -18.788 4.797 6.109 1.00 95.38 190 GLN A N 1
ATOM 1449 C CA . GLN A 1 190 ? -19.854 3.798 6.133 1.00 95.38 190 GLN A CA 1
ATOM 1450 C C . GLN A 1 190 ? -19.266 2.427 6.481 1.00 95.38 190 GLN A C 1
ATOM 1452 O O . GLN A 1 190 ? -18.184 2.069 6.020 1.00 95.38 190 GLN A O 1
ATOM 1457 N N . VAL A 1 191 ? -19.975 1.659 7.310 1.00 93.88 191 VAL A N 1
ATOM 1458 C CA . VAL A 1 191 ? -19.466 0.401 7.887 1.00 93.88 191 VAL A CA 1
ATOM 1459 C C . VAL A 1 191 ? -19.103 -0.622 6.807 1.00 93.88 191 VAL A C 1
ATOM 1461 O O . VAL A 1 191 ? -18.077 -1.288 6.914 1.00 93.88 191 VAL A O 1
ATOM 1464 N N . ASP A 1 192 ? -19.897 -0.706 5.740 1.00 94.25 192 ASP A N 1
ATOM 1465 C CA . ASP A 1 192 ? -19.628 -1.567 4.587 1.00 94.25 192 ASP A CA 1
ATOM 1466 C C . ASP A 1 192 ? -18.355 -1.143 3.841 1.00 94.25 192 ASP A C 1
ATOM 1468 O O . ASP A 1 192 ? -17.549 -1.995 3.474 1.00 94.25 192 ASP A O 1
ATOM 1472 N N . LYS A 1 193 ? -18.120 0.166 3.671 1.00 95.88 193 LYS A N 1
ATOM 1473 C CA . LYS A 1 193 ? -16.914 0.699 3.015 1.00 95.88 193 LYS A CA 1
ATOM 1474 C C . LYS A 1 193 ? -15.658 0.525 3.855 1.00 95.88 193 LYS A C 1
ATOM 1476 O O . LYS A 1 193 ? -14.611 0.184 3.311 1.00 95.88 193 LYS A O 1
ATOM 1481 N N . ILE A 1 194 ? -15.774 0.683 5.171 1.00 96.31 194 ILE A N 1
ATOM 1482 C CA . ILE A 1 194 ? -14.697 0.379 6.117 1.00 96.31 194 ILE A CA 1
ATOM 1483 C C . ILE A 1 194 ? -14.336 -1.106 6.027 1.00 96.31 194 ILE A C 1
ATOM 1485 O O . ILE A 1 194 ? -13.169 -1.433 5.831 1.00 96.31 194 ILE A O 1
ATOM 1489 N N . GLY A 1 195 ? -15.324 -2.003 6.133 1.00 96.50 195 GLY A N 1
ATOM 1490 C CA . GLY A 1 195 ? -15.097 -3.446 6.032 1.00 96.50 195 GLY A CA 1
ATOM 1491 C C . GLY A 1 195 ? -14.477 -3.844 4.692 1.00 96.50 195 GLY A C 1
ATOM 1492 O O . GLY A 1 195 ? -13.518 -4.611 4.663 1.00 96.50 195 GLY A O 1
ATOM 1493 N N . ARG A 1 196 ? -14.956 -3.251 3.594 1.00 96.75 196 ARG A N 1
ATOM 1494 C CA . ARG A 1 196 ? -14.420 -3.447 2.243 1.00 96.75 196 ARG A CA 1
ATOM 1495 C C . ARG A 1 196 ? -12.948 -3.053 2.139 1.00 96.75 196 ARG A C 1
ATOM 1497 O O . ARG A 1 196 ? -12.146 -3.851 1.663 1.00 96.75 196 ARG A O 1
ATOM 1504 N N . ASP A 1 197 ? -12.574 -1.853 2.578 1.00 97.75 197 ASP A N 1
ATOM 1505 C CA . ASP A 1 197 ? -11.188 -1.382 2.464 1.00 97.75 197 ASP A CA 1
ATOM 1506 C C . ASP A 1 197 ? -10.235 -2.119 3.413 1.00 97.75 197 ASP A C 1
ATOM 1508 O O . ASP A 1 197 ? -9.130 -2.474 3.000 1.00 97.75 197 ASP A O 1
ATOM 1512 N N . VAL A 1 198 ? -10.665 -2.419 4.647 1.00 98.00 198 VAL A N 1
ATOM 1513 C CA . VAL A 1 198 ? -9.888 -3.267 5.569 1.00 98.00 198 VAL A CA 1
ATOM 1514 C C . VAL A 1 198 ? -9.704 -4.658 4.973 1.00 98.00 198 VAL A C 1
ATOM 1516 O O . VAL A 1 198 ? -8.589 -5.169 4.970 1.00 98.00 198 VAL A O 1
ATOM 1519 N N . GLY A 1 199 ? -10.766 -5.257 4.429 1.00 97.00 199 GLY A N 1
ATOM 1520 C CA . GLY A 1 199 ? -10.707 -6.563 3.779 1.00 97.00 199 GLY A CA 1
ATOM 1521 C C . GLY A 1 199 ? -9.745 -6.572 2.598 1.00 97.00 199 GLY A C 1
ATOM 1522 O O . GLY A 1 199 ? -8.971 -7.513 2.442 1.00 97.00 199 GLY A O 1
ATOM 1523 N N . LYS A 1 200 ? -9.727 -5.507 1.800 1.00 97.94 200 LYS A N 1
ATOM 1524 C CA . LYS A 1 200 ? -8.823 -5.396 0.661 1.00 97.94 200 LYS A CA 1
ATOM 1525 C C . LYS A 1 200 ? -7.357 -5.294 1.073 1.00 97.94 200 LYS A C 1
ATOM 1527 O O . LYS A 1 200 ? -6.534 -6.061 0.579 1.00 97.94 200 LYS A O 1
ATOM 1532 N N . ALA A 1 201 ? -7.052 -4.408 2.021 1.00 98.44 201 ALA A N 1
ATOM 1533 C CA . ALA A 1 201 ? -5.712 -4.307 2.587 1.00 98.44 201 ALA A CA 1
ATOM 1534 C C . ALA A 1 201 ? -5.284 -5.629 3.230 1.00 98.44 201 ALA A C 1
ATOM 1536 O O . ALA A 1 201 ? -4.197 -6.126 2.954 1.00 98.44 201 ALA A O 1
ATOM 1537 N N . TYR A 1 202 ? -6.170 -6.253 4.009 1.00 97.62 202 TYR A N 1
ATOM 1538 C CA . TYR A 1 202 ? -5.890 -7.516 4.679 1.00 97.62 202 TYR A CA 1
ATOM 1539 C C . TYR A 1 202 ? -5.521 -8.621 3.693 1.00 97.62 202 TYR A C 1
ATOM 1541 O O . TYR A 1 202 ? -4.495 -9.257 3.886 1.00 97.62 202 TYR A O 1
ATOM 1549 N N . HIS A 1 203 ? -6.295 -8.840 2.627 1.00 97.00 203 HIS A N 1
ATOM 1550 C CA . HIS A 1 203 ? -6.008 -9.935 1.695 1.00 97.00 203 HIS A CA 1
ATOM 1551 C C . HIS A 1 203 ? -4.757 -9.677 0.847 1.00 97.00 203 HIS A C 1
ATOM 1553 O O . HIS A 1 203 ? -4.003 -10.618 0.596 1.00 97.00 203 HIS A O 1
ATOM 1559 N N . ALA A 1 204 ? -4.483 -8.422 0.468 1.00 98.06 204 ALA A N 1
ATOM 1560 C CA . ALA A 1 204 ? -3.224 -8.072 -0.192 1.00 98.06 204 ALA A CA 1
ATOM 1561 C C . ALA A 1 204 ? -2.022 -8.367 0.721 1.00 98.06 204 ALA A C 1
ATOM 1563 O O . ALA A 1 204 ? -1.038 -8.969 0.288 1.00 98.06 204 ALA A O 1
ATOM 1564 N N . PHE A 1 205 ? -2.123 -7.988 1.997 1.00 97.44 205 PHE A N 1
ATOM 1565 C CA . PHE A 1 205 ? -1.068 -8.176 2.990 1.00 97.44 205 PHE A CA 1
ATOM 1566 C C . PHE A 1 205 ? -0.901 -9.642 3.388 1.00 97.44 205 PHE A C 1
ATOM 1568 O O . PHE A 1 205 ? 0.225 -10.120 3.476 1.00 97.44 205 PHE A O 1
ATOM 1575 N N . LEU A 1 206 ? -2.002 -10.366 3.595 1.00 94.12 206 LEU A N 1
ATOM 1576 C CA . LEU A 1 206 ? -2.011 -11.770 3.997 1.00 94.12 206 LEU A CA 1
ATOM 1577 C C . LEU A 1 206 ? -1.341 -12.636 2.940 1.00 94.12 206 LEU A C 1
ATOM 1579 O O . LEU A 1 206 ? -0.500 -13.462 3.277 1.00 94.12 206 LEU A O 1
ATOM 1583 N N . GLN A 1 207 ? -1.671 -12.425 1.666 1.00 93.94 207 GLN A N 1
ATOM 1584 C CA . GLN A 1 207 ? -1.041 -13.180 0.596 1.00 93.94 207 GLN A CA 1
ATOM 1585 C C . GLN A 1 207 ? 0.477 -12.969 0.598 1.00 93.94 207 GLN A C 1
ATOM 1587 O O . GLN A 1 207 ? 1.222 -13.944 0.564 1.00 93.94 207 GLN A O 1
ATOM 1592 N N . HIS A 1 208 ? 0.941 -11.717 0.698 1.00 94.00 208 HIS A N 1
ATOM 1593 C CA . HIS A 1 208 ? 2.374 -11.413 0.815 1.00 94.00 208 HIS A CA 1
ATOM 1594 C C . HIS A 1 208 ? 3.008 -12.100 2.024 1.00 94.00 208 HIS A C 1
ATOM 1596 O O . HIS A 1 208 ? 4.047 -12.748 1.925 1.00 94.00 208 HIS A O 1
ATOM 1602 N N . SER A 1 209 ? 2.316 -12.032 3.154 1.00 92.00 209 SER A N 1
ATOM 1603 C CA . SER A 1 209 ? 2.702 -12.652 4.412 1.00 92.00 209 SER A CA 1
ATOM 1604 C C . SER A 1 209 ? 2.883 -14.168 4.326 1.00 92.00 209 SER A C 1
ATOM 1606 O O . SER A 1 209 ? 3.823 -14.699 4.916 1.00 92.00 209 SER A O 1
ATOM 1608 N N . CYS A 1 210 ? 2.024 -14.864 3.578 1.00 89.69 210 CYS A N 1
ATOM 1609 C CA . CYS A 1 210 ? 2.138 -16.302 3.335 1.00 89.69 210 CYS A CA 1
ATOM 1610 C C . CYS A 1 210 ? 3.316 -16.661 2.416 1.00 89.69 210 CYS A C 1
ATOM 1612 O O . CYS A 1 210 ? 3.841 -17.765 2.516 1.00 89.69 210 CYS A O 1
ATOM 1614 N N . MET A 1 211 ? 3.741 -15.749 1.537 1.00 86.69 211 MET A N 1
ATOM 1615 C CA . MET A 1 211 ? 4.814 -15.999 0.565 1.00 86.69 211 MET A CA 1
ATOM 1616 C C . MET A 1 211 ? 6.217 -15.817 1.148 1.00 86.69 211 MET A C 1
ATOM 1618 O O . MET A 1 211 ? 7.136 -16.518 0.741 1.00 86.69 211 MET A O 1
ATOM 1622 N N . VAL A 1 212 ? 6.392 -14.899 2.104 1.00 83.56 212 VAL A N 1
ATOM 1623 C CA . VAL A 1 212 ? 7.699 -14.642 2.746 1.00 83.56 212 VAL A CA 1
ATOM 1624 C C . VAL A 1 212 ? 8.049 -15.711 3.800 1.00 83.56 212 VAL A C 1
ATOM 1626 O O . VAL A 1 212 ? 9.205 -15.841 4.194 1.00 83.56 212 VAL A O 1
ATOM 1629 N N . GLY A 1 213 ? 7.076 -16.534 4.200 1.00 74.12 213 GLY A N 1
ATOM 1630 C CA . GLY A 1 213 ? 7.261 -17.635 5.144 1.00 74.12 213 GLY A CA 1
ATOM 1631 C C . GLY A 1 213 ? 6.994 -17.254 6.610 1.00 74.12 213 GLY A C 1
ATOM 1632 O O . GLY A 1 213 ? 6.838 -16.076 6.943 1.00 74.12 213 GLY A O 1
ATOM 1633 N N . PRO A 1 214 ? 6.886 -18.259 7.497 1.00 74.50 214 PRO A N 1
ATOM 1634 C CA . PRO A 1 214 ? 6.470 -18.069 8.888 1.00 74.50 214 PRO A CA 1
ATOM 1635 C C . PRO A 1 214 ? 7.499 -17.318 9.745 1.00 74.50 214 PRO A C 1
ATOM 1637 O O . PRO A 1 214 ? 7.105 -16.508 10.580 1.00 74.50 214 PRO A O 1
ATOM 1640 N N . ASP A 1 215 ? 8.793 -17.534 9.502 1.00 81.12 215 ASP A N 1
ATOM 1641 C CA . ASP A 1 215 ? 9.888 -17.062 10.367 1.00 81.12 215 ASP A CA 1
ATOM 1642 C C . ASP A 1 215 ? 10.259 -15.583 10.168 1.00 81.12 215 ASP A C 1
ATOM 1644 O O . ASP A 1 215 ? 11.127 -15.043 10.855 1.00 81.12 215 ASP A O 1
ATOM 1648 N N . VAL A 1 216 ? 9.614 -14.911 9.213 1.00 85.50 216 VAL A N 1
ATOM 1649 C CA . VAL A 1 216 ? 9.889 -13.521 8.854 1.00 85.50 216 VAL A CA 1
ATOM 1650 C C . VAL A 1 216 ? 8.601 -12.713 8.952 1.00 85.50 216 VAL A C 1
ATOM 1652 O O . VAL A 1 216 ? 7.562 -13.081 8.399 1.00 85.50 216 VAL A O 1
ATOM 1655 N N . ILE A 1 217 ? 8.679 -11.570 9.634 1.00 90.62 217 ILE A N 1
ATOM 1656 C CA . ILE A 1 217 ? 7.627 -10.552 9.604 1.00 90.62 217 ILE A CA 1
ATOM 1657 C C . ILE A 1 217 ? 7.937 -9.629 8.421 1.00 90.62 217 ILE A C 1
ATOM 1659 O O .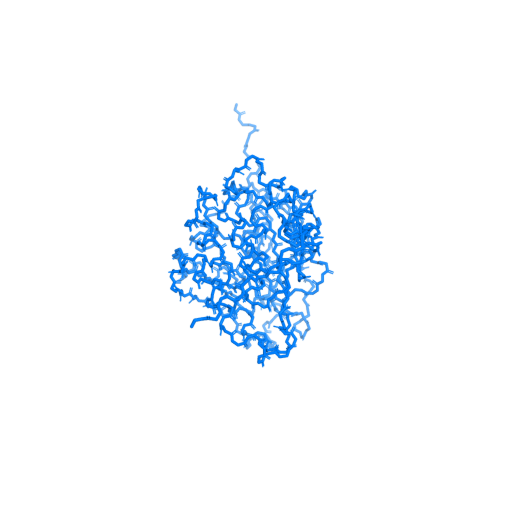 ILE A 1 217 ? 8.893 -8.852 8.499 1.00 90.62 217 ILE A O 1
ATOM 1663 N N . PRO A 1 218 ? 7.188 -9.697 7.307 1.00 93.12 218 PRO A N 1
ATOM 1664 C CA . PRO A 1 218 ? 7.440 -8.809 6.184 1.00 93.12 218 PRO A CA 1
ATOM 1665 C C . PRO A 1 218 ? 7.077 -7.372 6.560 1.00 93.12 218 PRO A C 1
ATOM 1667 O O . PRO A 1 218 ? 6.080 -7.124 7.241 1.00 93.12 218 PRO A O 1
ATOM 1670 N N . VAL A 1 219 ? 7.867 -6.423 6.064 1.00 95.94 219 VAL A N 1
ATOM 1671 C CA . VAL A 1 219 ? 7.574 -4.993 6.176 1.00 95.94 219 VAL A CA 1
ATOM 1672 C C . VAL A 1 219 ? 7.049 -4.494 4.835 1.00 95.94 219 VAL A C 1
ATOM 1674 O O . VAL A 1 219 ? 7.683 -4.695 3.796 1.00 95.94 219 VAL A O 1
ATOM 1677 N N . ILE A 1 220 ? 5.892 -3.841 4.866 1.00 97.81 220 ILE A N 1
ATOM 1678 C CA . ILE A 1 220 ? 5.222 -3.270 3.699 1.00 97.81 220 ILE A CA 1
ATOM 1679 C C . ILE A 1 220 ? 5.356 -1.750 3.752 1.00 97.81 220 ILE A C 1
ATOM 1681 O O . ILE A 1 220 ? 4.912 -1.115 4.711 1.00 97.81 220 ILE A O 1
ATOM 1685 N N . SER A 1 221 ? 5.920 -1.165 2.697 1.00 98.06 221 SER A N 1
ATOM 1686 C CA . SER A 1 221 ? 5.889 0.280 2.482 1.00 98.06 221 SER A CA 1
ATOM 1687 C C . SER A 1 221 ? 4.511 0.684 1.955 1.00 98.06 221 SER A C 1
ATOM 1689 O O . SER A 1 221 ? 4.031 0.170 0.939 1.00 98.06 221 SER A O 1
ATOM 1691 N N . THR A 1 222 ? 3.847 1.594 2.662 1.00 98.56 222 THR A N 1
ATOM 1692 C CA . THR A 1 222 ? 2.531 2.137 2.302 1.00 98.56 222 THR A CA 1
ATOM 1693 C C . THR A 1 222 ? 2.445 3.619 2.672 1.00 98.56 222 THR A C 1
ATOM 1695 O O . THR A 1 222 ? 3.426 4.242 3.065 1.00 98.56 222 THR A O 1
ATOM 1698 N N . GLY A 1 223 ? 1.264 4.217 2.570 1.00 97.69 223 GLY A N 1
ATOM 1699 C CA . GLY A 1 223 ? 1.025 5.595 2.968 1.00 97.69 223 GLY A CA 1
ATOM 1700 C C . GLY A 1 223 ? -0.449 5.961 2.880 1.00 97.69 223 GLY A C 1
ATOM 1701 O O . GLY A 1 223 ? -1.335 5.172 3.225 1.00 97.69 223 GLY A O 1
ATOM 1702 N N . LYS A 1 224 ? -0.720 7.172 2.390 1.00 97.12 224 LYS A N 1
ATOM 1703 C CA . LYS A 1 224 ? -2.055 7.790 2.293 1.00 97.12 224 LYS A CA 1
ATOM 1704 C C . LYS A 1 224 ? -2.955 7.184 1.196 1.00 97.12 224 LYS A C 1
ATOM 1706 O O . LYS A 1 224 ? -3.551 7.903 0.387 1.00 97.12 224 LYS A O 1
ATOM 1711 N N . TRP A 1 225 ? -3.085 5.860 1.193 1.00 97.50 225 TRP A N 1
ATOM 1712 C CA . TRP A 1 225 ? -3.932 5.086 0.292 1.00 97.50 225 TRP A CA 1
ATOM 1713 C C . TRP A 1 225 ? -5.369 5.625 0.266 1.00 97.50 225 TRP A C 1
ATOM 1715 O O . TRP A 1 225 ? -6.030 5.754 1.298 1.00 97.50 225 TRP A O 1
ATOM 1725 N N . GLY A 1 226 ? -5.849 5.990 -0.925 1.00 95.19 226 GLY A N 1
ATOM 1726 C CA . GLY A 1 226 ? -7.206 6.501 -1.125 1.00 95.19 226 GLY A CA 1
ATOM 1727 C C . GLY A 1 226 ? -7.490 7.901 -0.561 1.00 95.19 226 GLY A C 1
ATOM 1728 O O . GLY A 1 226 ? -8.658 8.268 -0.459 1.00 95.19 226 GLY A O 1
ATOM 1729 N N . CYS A 1 227 ? -6.477 8.689 -0.179 1.00 93.88 227 CYS A N 1
ATOM 1730 C CA . CYS A 1 227 ? -6.687 10.004 0.453 1.00 93.88 227 CYS A CA 1
ATOM 1731 C C . CYS A 1 227 ? -6.592 11.202 -0.503 1.00 93.88 227 CYS A C 1
ATOM 1733 O O . CYS A 1 227 ? -7.204 12.228 -0.235 1.00 93.88 227 CYS A O 1
ATOM 1735 N N . GLY A 1 228 ? -5.858 11.079 -1.613 1.00 88.88 228 GLY A N 1
ATOM 1736 C CA . GLY A 1 228 ? -5.721 12.138 -2.620 1.00 88.88 228 GLY A CA 1
ATOM 1737 C C . GLY A 1 228 ? -6.976 12.283 -3.484 1.00 88.88 228 GLY A C 1
ATOM 1738 O O . GLY A 1 228 ? -8.020 12.733 -3.021 1.00 88.88 228 GLY A O 1
ATOM 1739 N N . ALA A 1 229 ? -6.903 11.846 -4.744 1.00 85.94 229 ALA A N 1
ATOM 1740 C CA . ALA A 1 229 ? -8.025 11.927 -5.687 1.00 85.94 229 ALA A CA 1
ATOM 1741 C C . ALA A 1 229 ? -9.316 11.239 -5.189 1.00 85.94 229 ALA A C 1
ATOM 1743 O O . ALA A 1 229 ? -10.409 11.602 -5.612 1.00 85.94 229 ALA A O 1
ATOM 1744 N N . PHE A 1 230 ? -9.200 10.259 -4.285 1.00 90.25 230 PHE A N 1
ATOM 1745 C CA . PHE A 1 230 ? -10.335 9.508 -3.735 1.00 90.25 230 PHE A CA 1
ATOM 1746 C C . PHE A 1 230 ? -10.899 10.102 -2.432 1.00 90.25 230 PHE A C 1
ATOM 1748 O O . PHE A 1 230 ? -11.908 9.617 -1.926 1.00 90.25 230 PHE A O 1
ATOM 1755 N N . GLY A 1 231 ? -10.294 11.162 -1.883 1.00 93.44 231 GLY A N 1
ATOM 1756 C CA . GLY A 1 231 ? -10.884 11.972 -0.811 1.00 93.44 231 GLY A CA 1
ATOM 1757 C C . GLY A 1 231 ? -11.004 11.304 0.566 1.00 93.44 231 GLY A C 1
ATOM 1758 O O . GLY A 1 231 ? -11.751 11.790 1.421 1.00 93.44 231 GLY A O 1
ATOM 1759 N N . GLY A 1 232 ? -10.312 10.196 0.825 1.00 95.25 232 GLY A N 1
ATOM 1760 C CA . GLY A 1 232 ? -10.190 9.608 2.163 1.00 95.25 232 GLY A CA 1
ATOM 1761 C C . GLY A 1 232 ? -9.493 10.542 3.163 1.00 95.25 232 GLY A C 1
ATOM 1762 O O . GLY A 1 232 ? -8.859 11.519 2.778 1.00 95.25 232 GLY A O 1
ATOM 1763 N N . ARG A 1 233 ? -9.618 10.258 4.467 1.00 96.19 233 ARG A N 1
ATOM 1764 C CA . ARG A 1 233 ? -8.806 10.919 5.508 1.00 96.19 233 ARG A CA 1
ATOM 1765 C C . ARG A 1 233 ? -7.598 10.046 5.833 1.00 96.19 233 ARG A C 1
ATOM 1767 O O . ARG A 1 233 ? -7.793 8.871 6.141 1.00 96.19 233 ARG A O 1
ATOM 1774 N N . ALA A 1 234 ? -6.397 10.629 5.827 1.00 97.31 234 ALA A N 1
ATOM 1775 C CA . ALA A 1 234 ? -5.139 9.916 6.064 1.00 97.31 234 ALA A CA 1
ATOM 1776 C C . ALA A 1 234 ? -5.161 9.111 7.369 1.00 97.31 234 ALA A C 1
ATOM 1778 O O . ALA A 1 234 ? -4.982 7.897 7.334 1.00 97.31 234 ALA A O 1
ATOM 1779 N N . ALA A 1 235 ? -5.504 9.757 8.487 1.00 97.69 235 ALA A N 1
ATOM 1780 C CA . ALA A 1 235 ? -5.573 9.109 9.794 1.00 97.69 235 ALA A CA 1
ATOM 1781 C C . ALA A 1 235 ? -6.573 7.930 9.817 1.00 97.69 235 ALA A C 1
ATOM 1783 O O . ALA A 1 235 ? -6.273 6.856 10.331 1.00 97.69 235 ALA A O 1
ATOM 1784 N N . HIS A 1 236 ? -7.737 8.078 9.176 1.00 98.19 236 HIS A N 1
ATOM 1785 C CA . HIS A 1 236 ? -8.745 7.014 9.080 1.00 98.19 236 HIS A CA 1
ATOM 1786 C C . HIS A 1 236 ? -8.264 5.824 8.239 1.00 98.19 236 HIS A C 1
ATOM 1788 O O . HIS A 1 236 ? -8.383 4.673 8.659 1.00 98.19 236 HIS A O 1
ATOM 1794 N N . LYS A 1 237 ? -7.657 6.090 7.077 1.00 98.19 237 LYS A N 1
ATOM 1795 C CA . LYS A 1 237 ? -7.074 5.050 6.216 1.00 98.19 237 LYS A CA 1
ATOM 1796 C C . LYS A 1 237 ? -5.852 4.391 6.853 1.00 98.19 237 LYS A C 1
ATOM 1798 O O . LYS A 1 237 ? -5.618 3.211 6.610 1.00 98.19 237 LYS A O 1
ATOM 1803 N N . MET A 1 238 ? -5.094 5.107 7.685 1.00 98.44 238 MET A N 1
ATOM 1804 C CA . MET A 1 238 ? -4.016 4.517 8.476 1.00 98.44 238 MET A CA 1
ATOM 1805 C C . MET A 1 238 ? -4.571 3.493 9.467 1.00 98.44 238 MET A C 1
ATOM 1807 O O . MET A 1 238 ? -4.079 2.371 9.480 1.00 98.44 238 MET A O 1
ATOM 1811 N N . VAL A 1 239 ? -5.613 3.819 10.244 1.00 98.56 239 VAL A N 1
ATOM 1812 C CA . VAL A 1 239 ? -6.207 2.858 11.198 1.00 98.56 239 VAL A CA 1
ATOM 1813 C C . VAL A 1 239 ? -6.675 1.587 10.485 1.00 98.56 239 VAL A C 1
ATOM 1815 O O . VAL A 1 239 ? -6.410 0.486 10.964 1.00 98.56 239 VAL A O 1
ATOM 1818 N N . GLN A 1 240 ? -7.309 1.723 9.316 1.00 98.62 240 GLN A N 1
ATOM 1819 C CA . GLN A 1 240 ? -7.733 0.577 8.503 1.00 98.62 240 GLN A CA 1
ATOM 1820 C C . GLN A 1 240 ? -6.550 -0.298 8.065 1.00 98.62 240 GLN A C 1
ATOM 1822 O O . GLN A 1 240 ? -6.593 -1.516 8.228 1.00 98.62 240 GLN A O 1
ATOM 1827 N N . GLN A 1 241 ? -5.481 0.316 7.546 1.00 98.75 241 GLN A N 1
ATOM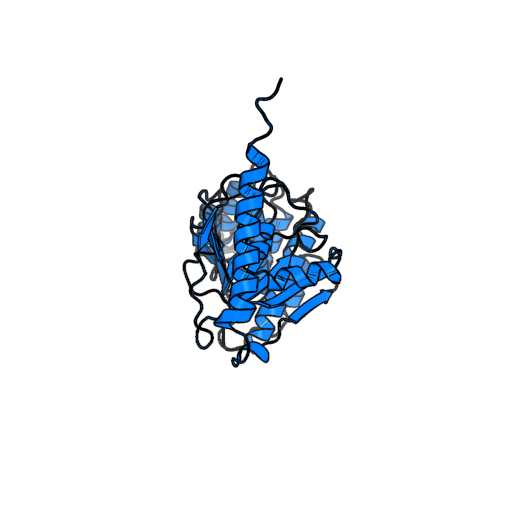 1828 C CA . GLN A 1 241 ? -4.285 -0.403 7.102 1.00 98.75 241 GLN A CA 1
ATOM 1829 C C . GLN A 1 241 ? -3.534 -1.052 8.267 1.00 98.75 241 GLN A C 1
ATOM 1831 O O . GLN A 1 241 ? -3.101 -2.191 8.146 1.00 98.75 241 GLN A O 1
ATOM 1836 N N . VAL A 1 242 ? -3.407 -0.370 9.406 1.00 98.50 242 VAL A N 1
ATOM 1837 C CA . VAL A 1 242 ? -2.728 -0.897 10.599 1.00 98.50 242 VAL A CA 1
ATOM 1838 C C . VAL A 1 242 ? -3.511 -2.065 11.209 1.00 98.50 242 VAL A C 1
ATOM 1840 O O . VAL A 1 242 ? -2.900 -3.045 11.636 1.00 98.50 242 VAL A O 1
ATOM 1843 N N . LEU A 1 243 ? -4.850 -2.008 11.205 1.00 98.19 243 LEU A N 1
ATOM 1844 C CA . LEU A 1 243 ? -5.686 -3.154 11.567 1.00 98.19 243 LEU A CA 1
ATOM 1845 C C . LEU A 1 243 ? -5.441 -4.322 10.606 1.00 98.19 243 LEU A C 1
ATOM 1847 O O . LEU A 1 243 ? -5.093 -5.409 11.055 1.00 98.19 243 LEU A O 1
ATOM 1851 N N . ALA A 1 244 ? -5.561 -4.092 9.296 1.00 97.62 244 ALA A N 1
ATOM 1852 C CA . ALA A 1 244 ? -5.315 -5.111 8.278 1.00 97.62 244 ALA A CA 1
ATOM 1853 C C . ALA A 1 244 ? -3.919 -5.745 8.405 1.00 97.62 244 ALA A C 1
ATOM 1855 O O . ALA A 1 244 ? -3.785 -6.963 8.304 1.00 97.62 244 ALA A O 1
ATOM 1856 N N . ALA A 1 245 ? -2.896 -4.937 8.684 1.00 97.31 245 ALA A N 1
ATOM 1857 C CA . ALA A 1 245 ? -1.526 -5.394 8.859 1.00 97.31 245 ALA A CA 1
ATOM 1858 C C . ALA A 1 245 ? -1.358 -6.285 10.095 1.00 97.31 245 ALA A C 1
ATOM 1860 O O . ALA A 1 245 ? -0.767 -7.360 10.006 1.00 97.31 245 ALA A O 1
ATOM 1861 N N . ASN A 1 246 ? -1.952 -5.890 11.228 1.00 95.25 246 ASN A N 1
ATOM 1862 C CA . ASN A 1 246 ? -1.973 -6.725 12.428 1.00 95.25 246 ASN A CA 1
ATOM 1863 C C . ASN A 1 246 ? -2.674 -8.066 12.162 1.00 95.25 246 ASN A C 1
ATOM 1865 O O . ASN A 1 246 ? -2.174 -9.109 12.578 1.00 95.25 246 ASN A O 1
ATOM 1869 N N . LEU A 1 247 ? -3.802 -8.049 11.443 1.00 93.44 247 LEU A N 1
ATOM 1870 C CA . LEU A 1 247 ? -4.533 -9.268 11.100 1.00 93.44 247 LEU A CA 1
ATOM 1871 C C . LEU A 1 247 ? -3.740 -10.186 10.156 1.00 93.44 247 LEU A C 1
ATOM 1873 O O . LEU A 1 247 ? -3.824 -11.403 10.287 1.00 93.44 247 LEU A O 1
ATOM 1877 N N . ALA A 1 248 ? -2.979 -9.614 9.220 1.00 93.06 248 ALA A N 1
ATOM 1878 C CA . ALA A 1 248 ? -2.171 -10.341 8.239 1.00 93.06 248 ALA A CA 1
ATOM 1879 C C . ALA A 1 248 ? -0.780 -10.764 8.757 1.00 93.06 248 ALA A C 1
ATOM 1881 O O . ALA A 1 248 ? -0.061 -11.486 8.064 1.00 93.06 248 ALA A O 1
ATOM 1882 N N . GLY A 1 249 ? -0.377 -10.318 9.951 1.00 91.94 249 GLY A N 1
ATOM 1883 C CA . GLY A 1 249 ? 0.941 -10.611 10.517 1.00 91.94 249 GLY A CA 1
ATOM 1884 C C . GLY A 1 249 ? 2.087 -9.917 9.777 1.00 91.94 249 GLY A C 1
ATOM 1885 O O . GLY A 1 249 ? 3.121 -10.536 9.543 1.00 91.94 249 GLY A O 1
ATOM 1886 N N . VAL A 1 250 ? 1.894 -8.655 9.386 1.00 94.75 250 VAL A N 1
ATOM 1887 C CA . VAL A 1 250 ? 2.892 -7.838 8.676 1.00 94.75 250 VAL A CA 1
ATOM 1888 C C . VAL A 1 250 ? 3.149 -6.523 9.416 1.00 94.75 250 VAL A C 1
ATOM 1890 O O . VAL A 1 250 ? 2.301 -6.034 10.166 1.00 94.75 250 VAL A O 1
ATOM 1893 N N . ASP A 1 251 ? 4.310 -5.932 9.168 1.00 97.12 251 ASP A N 1
ATOM 1894 C CA . ASP A 1 251 ? 4.700 -4.610 9.655 1.00 97.12 251 ASP A CA 1
ATOM 1895 C C . ASP A 1 251 ? 4.478 -3.543 8.572 1.00 97.12 251 ASP A C 1
ATOM 1897 O O . ASP A 1 251 ? 4.559 -3.837 7.379 1.00 97.12 251 ASP A O 1
ATOM 1901 N N . LEU A 1 252 ? 4.233 -2.290 8.974 1.00 98.56 252 LEU A N 1
ATOM 1902 C CA . LEU A 1 252 ? 4.038 -1.171 8.042 1.00 98.56 252 LEU A CA 1
ATOM 1903 C C . LEU A 1 252 ? 5.119 -0.102 8.195 1.00 98.56 252 LEU A C 1
ATOM 1905 O O . LEU A 1 252 ? 5.361 0.390 9.299 1.00 98.56 252 LEU A O 1
ATOM 1909 N N . ASP A 1 253 ? 5.734 0.297 7.088 1.00 98.56 253 ASP A N 1
ATOM 1910 C CA . ASP A 1 253 ? 6.482 1.549 6.961 1.00 98.56 253 ASP A CA 1
ATOM 1911 C C . ASP A 1 253 ? 5.567 2.565 6.263 1.00 98.56 253 ASP A C 1
ATOM 1913 O O . ASP A 1 253 ? 5.274 2.447 5.074 1.00 98.56 253 ASP A O 1
ATOM 1917 N N . PHE A 1 254 ? 4.979 3.477 7.038 1.00 98.62 254 PHE A N 1
ATOM 1918 C CA . PHE A 1 254 ? 3.924 4.369 6.569 1.00 98.62 254 PHE A CA 1
ATOM 1919 C C . PHE A 1 254 ? 4.486 5.748 6.224 1.00 98.62 254 PHE A C 1
ATOM 1921 O O . PHE A 1 254 ? 4.849 6.532 7.106 1.00 98.62 254 PHE A O 1
ATOM 1928 N N . SER A 1 255 ? 4.445 6.083 4.940 1.00 98.06 255 SER A N 1
ATOM 1929 C CA . SER A 1 255 ? 4.763 7.406 4.419 1.00 98.06 255 SER A CA 1
ATOM 1930 C C . SER A 1 255 ? 3.583 8.363 4.591 1.00 98.06 255 SER A C 1
ATOM 1932 O O . SER A 1 255 ? 2.508 8.214 3.999 1.00 98.06 255 SER A O 1
ATOM 1934 N N . ALA A 1 256 ? 3.800 9.403 5.388 1.00 96.31 256 ALA A N 1
ATOM 1935 C CA . ALA A 1 256 ? 2.925 10.560 5.489 1.00 96.31 256 ALA A CA 1
ATOM 1936 C C . ALA A 1 256 ? 3.176 11.596 4.385 1.00 96.31 256 ALA A C 1
ATOM 1938 O O . ALA A 1 256 ? 2.379 12.517 4.234 1.00 96.31 256 ALA A O 1
ATOM 1939 N N . PHE A 1 257 ? 4.253 11.462 3.608 1.00 93.62 257 PHE A N 1
ATOM 1940 C CA . PHE A 1 257 ? 4.572 12.334 2.479 1.00 93.62 257 PHE A CA 1
ATOM 1941 C C . PHE A 1 257 ? 4.418 13.836 2.808 1.00 93.62 257 PHE A C 1
ATOM 1943 O O . PHE A 1 257 ? 3.468 14.507 2.398 1.00 93.62 257 PHE A O 1
ATOM 1950 N N . GLY A 1 258 ? 5.333 14.347 3.632 1.00 93.38 258 GLY A N 1
ATOM 1951 C CA . GLY A 1 258 ? 5.438 15.756 4.022 1.00 93.38 258 GLY A CA 1
ATOM 1952 C C . GLY A 1 258 ? 4.440 16.261 5.073 1.00 93.38 258 GLY A C 1
ATOM 1953 O O . GLY A 1 258 ? 4.707 17.289 5.688 1.00 93.38 258 GLY A O 1
ATOM 1954 N N . SER A 1 259 ? 3.320 15.574 5.326 1.00 95.12 259 SER A N 1
ATOM 1955 C CA . SER A 1 259 ? 2.310 16.025 6.301 1.00 95.12 259 SER A CA 1
ATOM 1956 C C . SER A 1 259 ? 1.617 14.860 7.000 1.00 95.12 259 SER A C 1
ATOM 1958 O O . SER A 1 259 ? 1.074 13.984 6.336 1.00 95.12 259 SER A O 1
ATOM 1960 N N . TYR A 1 260 ? 1.574 14.851 8.332 1.00 96.00 260 TYR A N 1
ATOM 1961 C CA . TYR A 1 260 ? 1.023 13.716 9.077 1.00 96.00 260 TYR A CA 1
ATOM 1962 C C . TYR A 1 260 ? -0.506 13.634 9.084 1.00 96.00 260 TYR A C 1
ATOM 1964 O O . TYR A 1 260 ? -1.034 12.530 9.158 1.00 96.00 260 TYR A O 1
ATOM 1972 N N . GLU A 1 261 ? -1.232 14.748 8.946 1.00 96.19 261 GLU A N 1
ATOM 1973 C CA . GLU A 1 261 ? -2.708 14.762 8.874 1.00 96.19 261 GLU A CA 1
ATOM 1974 C C . GLU A 1 261 ? -3.408 13.939 9.989 1.00 96.19 261 GLU A C 1
ATOM 1976 O O . GLU A 1 261 ? -4.433 13.291 9.751 1.00 96.19 261 GLU A O 1
ATOM 1981 N N . GLY A 1 262 ? -2.847 13.951 11.206 1.00 96.88 262 GLY A N 1
ATOM 1982 C CA . GLY A 1 262 ? -3.347 13.230 12.384 1.00 96.88 262 GLY A CA 1
ATOM 1983 C C . GLY A 1 262 ? -2.941 11.753 12.466 1.00 96.88 262 GLY A C 1
ATOM 1984 O O . GLY A 1 262 ? -3.350 11.057 13.396 1.00 96.88 262 GLY A O 1
ATOM 1985 N N . CYS A 1 263 ? -2.162 11.237 11.509 1.00 98.12 263 CYS A N 1
ATOM 1986 C CA . CYS A 1 263 ? -1.612 9.879 11.566 1.00 98.12 263 CYS A CA 1
ATOM 1987 C C . CYS A 1 263 ? -0.652 9.685 12.750 1.00 98.12 263 CYS A C 1
ATOM 1989 O O . CYS A 1 263 ? -0.622 8.615 13.351 1.00 98.12 263 CYS A O 1
ATOM 1991 N N . ASP A 1 264 ? 0.133 10.706 13.082 1.00 98.25 264 ASP A N 1
ATOM 1992 C CA . ASP A 1 264 ? 1.079 10.728 14.197 1.00 98.25 264 ASP A CA 1
ATOM 1993 C C . ASP A 1 264 ? 0.369 10.665 15.552 1.00 98.25 264 ASP A C 1
ATOM 1995 O O . ASP A 1 264 ? 0.715 9.823 16.383 1.00 98.25 264 ASP A O 1
ATOM 1999 N N . GLU A 1 265 ? -0.679 11.472 15.733 1.00 98.31 265 GLU A N 1
ATOM 2000 C CA . GLU A 1 265 ? -1.519 11.463 16.937 1.00 98.31 265 GLU A CA 1
ATOM 2001 C C . GLU A 1 265 ? -2.172 10.092 17.155 1.00 98.31 265 GLU A C 1
ATOM 2003 O O . GLU A 1 265 ? -2.068 9.504 18.235 1.00 98.31 265 GLU A O 1
ATOM 2008 N N . ILE A 1 266 ? -2.798 9.538 16.109 1.00 97.88 266 ILE A N 1
ATOM 2009 C CA . ILE A 1 266 ? -3.432 8.219 16.181 1.00 97.88 266 ILE A CA 1
ATOM 2010 C C . ILE A 1 266 ? -2.401 7.126 16.451 1.00 97.88 266 ILE A C 1
ATOM 2012 O O . ILE A 1 266 ? -2.642 6.269 17.300 1.00 97.88 266 ILE A O 1
ATOM 2016 N N . LEU A 1 267 ? -1.258 7.122 15.758 1.00 98.50 267 LEU A N 1
ATOM 2017 C CA . LEU A 1 267 ? -0.243 6.092 15.968 1.00 98.50 267 LEU A CA 1
ATOM 2018 C C . LEU A 1 267 ? 0.333 6.154 17.391 1.00 98.50 267 LEU A C 1
ATOM 2020 O O . LEU A 1 267 ? 0.546 5.109 18.010 1.00 98.50 267 LEU A O 1
ATOM 2024 N N . GLY A 1 268 ? 0.529 7.357 17.939 1.00 98.38 268 GLY A N 1
ATOM 2025 C CA . GLY A 1 268 ? 0.909 7.557 19.338 1.00 98.38 268 GLY A CA 1
ATOM 2026 C C . GLY A 1 268 ? -0.139 7.019 20.318 1.00 98.38 268 GLY A C 1
ATOM 2027 O O . GLY A 1 268 ? 0.206 6.319 21.278 1.00 98.38 268 GLY A O 1
ATOM 2028 N N . ALA A 1 269 ? -1.423 7.265 20.045 1.00 98.25 269 ALA A N 1
ATOM 2029 C CA . ALA A 1 269 ? -2.529 6.749 20.848 1.00 98.25 269 ALA A CA 1
ATOM 2030 C C . ALA A 1 269 ? -2.646 5.217 20.767 1.00 98.25 269 ALA A C 1
ATOM 2032 O O . ALA A 1 269 ? -2.824 4.571 21.796 1.00 98.25 269 ALA A O 1
ATOM 2033 N N . LEU A 1 270 ? -2.468 4.613 19.585 1.00 98.31 270 LEU A N 1
ATOM 2034 C CA . LEU A 1 270 ? -2.442 3.155 19.405 1.00 98.31 270 LEU A CA 1
ATOM 2035 C C . LEU A 1 270 ? -1.315 2.511 20.224 1.00 98.31 270 LEU A C 1
ATOM 2037 O O . LEU A 1 270 ? -1.547 1.534 20.934 1.00 98.31 270 LEU A O 1
ATOM 2041 N N . LYS A 1 271 ? -0.104 3.083 20.178 1.00 97.62 271 LYS A N 1
ATOM 2042 C CA . LYS A 1 271 ? 1.057 2.582 20.934 1.00 97.62 271 LYS A CA 1
ATOM 2043 C C . LYS A 1 271 ? 0.889 2.720 22.447 1.00 97.62 271 LYS A C 1
ATOM 2045 O O . LYS A 1 271 ? 1.343 1.851 23.189 1.00 97.62 271 LYS A O 1
ATOM 2050 N N . SER A 1 272 ? 0.212 3.775 22.897 1.00 97.19 272 SER A N 1
ATOM 2051 C CA . SER A 1 272 ? -0.103 3.993 24.314 1.00 97.19 272 SER A CA 1
ATOM 2052 C C . SER A 1 272 ? -1.223 3.073 24.813 1.00 97.19 272 SER A C 1
ATOM 2054 O O . SER A 1 272 ? -1.118 2.501 25.897 1.00 97.19 272 SER A O 1
ATOM 2056 N N . ALA A 1 273 ? -2.287 2.910 24.023 1.00 97.00 273 ALA A N 1
ATOM 2057 C CA . ALA A 1 273 ? -3.471 2.132 24.385 1.00 97.00 273 ALA A CA 1
ATOM 2058 C C . ALA A 1 273 ? -3.285 0.617 24.230 1.00 97.00 273 ALA A C 1
ATOM 2060 O O . ALA A 1 273 ? -3.971 -0.151 24.893 1.00 97.00 273 ALA A O 1
ATOM 2061 N N . LYS A 1 274 ? -2.370 0.187 23.352 1.00 96.56 274 LYS A N 1
ATOM 2062 C CA . LYS A 1 274 ? -2.117 -1.222 23.007 1.00 96.56 274 LYS A CA 1
ATOM 2063 C C . LYS A 1 274 ? -3.404 -2.028 22.736 1.00 96.56 274 LYS A C 1
ATOM 2065 O O . LYS A 1 274 ? -3.605 -3.087 23.332 1.00 96.56 274 LYS A O 1
ATOM 2070 N N . PRO A 1 275 ? -4.279 -1.555 21.832 1.00 96.19 275 PRO A N 1
ATOM 2071 C CA . PRO A 1 275 ? -5.603 -2.129 21.648 1.00 96.19 275 PRO A CA 1
ATOM 2072 C C . PRO A 1 275 ? -5.581 -3.466 20.898 1.00 96.19 275 PRO A C 1
ATOM 2074 O O . PRO A 1 275 ? -4.711 -3.721 20.057 1.00 96.19 275 PRO A O 1
ATOM 2077 N N . THR A 1 276 ? -6.598 -4.291 21.139 1.00 94.81 276 THR A N 1
ATOM 2078 C CA . THR A 1 276 ? -6.860 -5.507 20.359 1.00 94.81 276 THR A CA 1
ATOM 2079 C C . THR A 1 276 ? -7.525 -5.181 19.012 1.00 94.81 276 THR A C 1
ATOM 2081 O O . THR A 1 276 ? -8.136 -4.113 18.855 1.00 94.81 276 THR A O 1
ATOM 2084 N N . PRO A 1 277 ? -7.475 -6.096 18.026 1.00 95.06 277 PRO A N 1
ATOM 2085 C CA . PRO A 1 277 ? -8.221 -5.954 16.775 1.00 95.06 277 PRO A CA 1
ATOM 2086 C C . PRO A 1 277 ? -9.720 -5.697 16.965 1.00 95.06 277 PRO A C 1
ATOM 2088 O O . PRO A 1 277 ? -10.302 -4.883 16.249 1.00 95.06 277 PRO A O 1
ATOM 2091 N N . GLU A 1 278 ? -10.349 -6.319 17.963 1.00 94.88 278 GLU A N 1
ATOM 2092 C CA . GLU A 1 278 ? -11.770 -6.142 18.275 1.00 94.88 278 GLU A CA 1
ATOM 2093 C C . GLU A 1 278 ? -12.066 -4.722 18.772 1.00 94.88 278 GLU A C 1
ATOM 2095 O O . GLU A 1 278 ? -13.085 -4.132 18.407 1.00 94.88 278 GLU A O 1
ATOM 2100 N N . GLN A 1 279 ? -11.176 -4.142 19.584 1.00 95.75 279 GLN A N 1
ATOM 2101 C CA . GLN A 1 279 ? -11.311 -2.759 20.048 1.00 95.75 279 GLN A CA 1
ATOM 2102 C C . GLN A 1 279 ? -11.174 -1.765 18.888 1.00 95.75 279 GLN A C 1
ATOM 2104 O O . GLN A 1 279 ? -11.950 -0.812 18.809 1.00 95.75 279 GLN A O 1
ATOM 2109 N N . ILE A 1 280 ? -10.254 -2.006 17.949 1.00 97.38 280 ILE A N 1
ATOM 2110 C CA . ILE A 1 280 ? -10.098 -1.157 16.757 1.00 97.38 280 ILE A CA 1
ATOM 2111 C C . ILE A 1 280 ? -11.254 -1.322 15.774 1.00 97.38 280 ILE A C 1
ATOM 2113 O O . ILE A 1 280 ? -11.718 -0.333 15.209 1.00 97.38 280 ILE A O 1
ATOM 2117 N N . SER A 1 281 ? -11.780 -2.536 15.621 1.00 96.50 281 SER A N 1
ATOM 2118 C CA . SER A 1 281 ? -13.009 -2.767 14.863 1.00 96.50 281 SER A CA 1
ATOM 2119 C C . SER A 1 281 ? -14.161 -1.928 15.424 1.00 96.50 281 SER A C 1
ATOM 2121 O O . SER A 1 281 ? -14.808 -1.186 14.684 1.00 96.50 281 SER A O 1
ATOM 2123 N N . LYS A 1 282 ? -14.349 -1.924 16.753 1.00 96.06 282 LYS A N 1
ATOM 2124 C CA . LYS A 1 282 ? -15.345 -1.064 17.412 1.00 96.06 282 LYS A CA 1
ATOM 2125 C C . LYS A 1 282 ? -15.081 0.422 17.171 1.00 96.06 282 LYS A C 1
ATOM 2127 O O . LYS A 1 282 ? -16.032 1.135 16.853 1.00 96.06 282 LYS A O 1
ATOM 2132 N N . LEU A 1 283 ? -13.833 0.884 17.284 1.00 96.56 283 LEU A N 1
ATOM 2133 C CA . LEU A 1 283 ? -13.460 2.273 16.989 1.00 96.56 283 LEU A CA 1
ATOM 2134 C C . LEU A 1 283 ? -13.927 2.664 15.584 1.00 96.56 283 LEU A C 1
ATOM 2136 O O . LEU A 1 283 ? -14.684 3.623 15.442 1.00 96.56 283 LEU A O 1
ATOM 2140 N N . LEU A 1 284 ? -13.540 1.892 14.566 1.00 96.44 284 LEU A N 1
ATOM 2141 C CA . LEU A 1 284 ? -13.880 2.164 13.169 1.00 96.44 284 LEU A CA 1
ATOM 2142 C C . LEU A 1 284 ? -15.397 2.138 12.918 1.00 96.44 284 LEU A C 1
ATOM 2144 O O . LEU A 1 284 ? -15.915 2.975 12.184 1.00 96.44 284 LEU A O 1
ATOM 2148 N N . GLN A 1 285 ? -16.135 1.227 13.556 1.00 92.25 285 GLN A N 1
ATOM 2149 C CA . GLN A 1 285 ? -17.589 1.133 13.381 1.00 92.25 285 GLN A CA 1
ATOM 2150 C C . GLN A 1 285 ? -18.365 2.282 14.049 1.00 92.25 285 GLN A C 1
ATOM 2152 O O . GLN A 1 285 ? -19.430 2.665 13.559 1.00 92.25 285 GLN A O 1
ATOM 2157 N N . HIS A 1 286 ? -17.857 2.841 15.153 1.00 90.19 286 HIS A N 1
ATOM 2158 C CA . HIS A 1 286 ? -18.594 3.815 15.970 1.00 90.19 286 HIS A CA 1
ATOM 2159 C C . HIS A 1 286 ? -18.114 5.261 15.791 1.00 90.19 286 HIS A C 1
ATOM 2161 O O . HIS A 1 286 ? -18.900 6.189 15.989 1.00 90.19 286 HIS A O 1
ATOM 2167 N N . ARG A 1 287 ? -16.853 5.490 15.406 1.00 88.81 287 ARG A N 1
ATOM 2168 C CA . ARG A 1 287 ? -16.291 6.826 15.147 1.00 88.81 287 ARG A CA 1
ATOM 2169 C C . ARG A 1 287 ? -16.385 7.156 13.662 1.00 88.81 287 ARG A C 1
ATOM 2171 O O . ARG A 1 287 ? -15.427 7.036 12.908 1.00 88.81 287 ARG A O 1
ATOM 2178 N N . ARG A 1 288 ? -17.593 7.543 13.245 1.00 81.25 288 ARG A N 1
ATOM 2179 C CA . ARG A 1 288 ? -17.952 7.766 11.833 1.00 81.25 288 ARG A CA 1
ATOM 2180 C C . ARG A 1 288 ? -17.980 9.237 11.414 1.00 81.25 288 ARG A C 1
ATOM 2182 O O . ARG A 1 288 ? -18.263 9.531 10.254 1.00 81.25 288 ARG A O 1
ATOM 2189 N N . ASP A 1 289 ? -17.727 10.159 12.342 1.00 86.06 289 ASP A N 1
ATOM 2190 C CA . ASP A 1 289 ? -17.689 11.584 12.029 1.00 86.06 289 ASP A CA 1
ATOM 2191 C C . ASP A 1 289 ? -16.412 11.906 11.255 1.00 86.06 289 ASP A C 1
ATOM 2193 O O . ASP A 1 289 ? -15.296 11.735 11.750 1.00 86.06 289 ASP A O 1
ATOM 2197 N N . ARG A 1 290 ? -16.583 12.382 10.019 1.00 89.56 290 ARG A N 1
ATOM 2198 C CA . ARG A 1 290 ? -15.445 12.731 9.182 1.00 89.56 290 ARG A CA 1
ATOM 2199 C C . ARG A 1 290 ? -14.639 13.863 9.792 1.00 89.56 290 ARG A C 1
ATOM 2201 O O . ARG A 1 290 ? -13.427 13.746 9.735 1.00 89.56 290 ARG A O 1
ATOM 2208 N N . SER A 1 291 ? -15.246 14.952 10.261 1.00 89.06 291 SER A N 1
ATOM 2209 C CA . SER A 1 291 ? -14.555 16.160 10.748 1.00 89.06 291 SER A CA 1
ATOM 2210 C C . SER A 1 291 ? -13.719 15.891 11.992 1.00 89.06 291 SER A C 1
ATOM 2212 O O . SER A 1 291 ? -12.584 16.364 12.057 1.00 89.06 291 SER A O 1
ATOM 2214 N N . ASP A 1 292 ? -14.237 15.061 12.891 1.00 92.56 292 ASP A N 1
ATOM 2215 C CA . ASP A 1 292 ? -13.691 14.846 14.234 1.00 92.56 292 ASP A CA 1
ATOM 2216 C C . ASP A 1 292 ? -13.004 13.477 14.421 1.00 92.56 292 ASP A C 1
ATOM 2218 O O . ASP A 1 292 ? -12.725 13.027 15.532 1.00 92.56 292 ASP A O 1
ATOM 2222 N N . PHE A 1 293 ? -12.728 12.753 13.329 1.00 95.69 293 PHE A N 1
ATOM 2223 C CA . PHE A 1 293 ? -12.226 11.380 13.437 1.00 95.69 293 PHE A CA 1
ATOM 2224 C C . PHE A 1 293 ? -10.954 11.256 14.291 1.00 95.69 293 PHE A C 1
ATOM 2226 O O . PHE A 1 293 ? -10.889 10.385 15.150 1.00 95.69 293 PHE A O 1
ATOM 2233 N N . THR A 1 294 ? -9.948 12.109 14.065 1.00 96.62 294 THR A N 1
ATOM 2234 C CA . THR A 1 294 ? -8.660 12.021 14.773 1.00 96.62 294 THR A CA 1
ATOM 2235 C C . THR A 1 294 ? -8.847 12.176 16.281 1.00 96.62 294 THR A C 1
ATOM 2237 O O . THR A 1 294 ? -8.467 11.281 17.033 1.00 96.62 294 THR A O 1
ATOM 2240 N N . GLN A 1 295 ? -9.490 13.261 16.716 1.00 96.31 295 GLN A N 1
ATOM 2241 C CA . GLN A 1 295 ? -9.720 13.542 18.131 1.00 96.31 295 GLN A CA 1
ATOM 2242 C C . GLN A 1 295 ? -10.594 12.455 18.774 1.00 96.31 295 GLN A C 1
ATOM 2244 O O . GLN A 1 295 ? -10.184 11.838 19.756 1.00 96.31 295 GLN A O 1
ATOM 2249 N N . SER A 1 296 ? -11.744 12.128 18.180 1.00 96.00 296 SER A N 1
ATOM 2250 C CA . SER A 1 296 ? -12.655 11.120 18.740 1.00 96.00 296 SER A CA 1
ATOM 2251 C C . SER A 1 296 ? -12.076 9.692 18.775 1.00 96.00 296 SER A C 1
ATOM 2253 O O . SER A 1 296 ? -12.481 8.878 19.617 1.00 96.00 296 SER A O 1
ATOM 2255 N N . ALA A 1 297 ? -11.129 9.367 17.884 1.00 96.81 297 ALA A N 1
ATOM 2256 C CA . ALA A 1 297 ? -10.367 8.118 17.905 1.00 96.81 297 ALA A CA 1
ATOM 2257 C C . ALA A 1 297 ? -9.314 8.114 19.023 1.00 96.81 297 ALA A C 1
ATOM 2259 O O . ALA A 1 297 ? -9.206 7.125 19.748 1.00 96.81 297 ALA A O 1
ATOM 2260 N N . VAL A 1 298 ? -8.573 9.212 19.197 1.00 96.88 298 VAL A N 1
ATOM 2261 C CA . VAL A 1 298 ? -7.601 9.370 20.292 1.00 96.88 298 VAL A CA 1
ATOM 2262 C C . VAL A 1 298 ? -8.299 9.282 21.651 1.00 96.88 298 VAL A C 1
ATOM 2264 O O . VAL A 1 298 ? -7.851 8.533 22.518 1.00 96.88 298 VAL A O 1
ATOM 2267 N N . GLU A 1 299 ? -9.440 9.953 21.819 1.00 95.62 299 GLU A N 1
ATOM 2268 C CA . GLU A 1 299 ? -10.261 9.875 23.033 1.00 95.62 299 GLU A CA 1
ATOM 2269 C C . GLU A 1 299 ? -10.759 8.448 23.300 1.00 95.62 299 GLU A C 1
ATOM 2271 O O . GLU A 1 299 ? -10.691 7.960 24.429 1.00 95.62 299 GLU A O 1
ATOM 2276 N N . PHE A 1 300 ? -11.227 7.743 22.262 1.00 96.00 300 PHE A N 1
ATOM 2277 C CA . PHE A 1 300 ? -11.624 6.340 22.393 1.00 96.00 300 PHE A CA 1
ATOM 2278 C C . PHE A 1 300 ? -10.465 5.478 22.910 1.00 96.00 300 PHE A C 1
ATOM 2280 O O . PHE A 1 300 ? -10.660 4.699 23.840 1.00 96.00 300 PHE A O 1
ATOM 2287 N N . LEU A 1 301 ? -9.270 5.632 22.333 1.00 96.56 301 LEU A N 1
ATOM 2288 C CA . LEU A 1 301 ? -8.081 4.861 22.697 1.00 96.56 301 LEU A CA 1
ATOM 22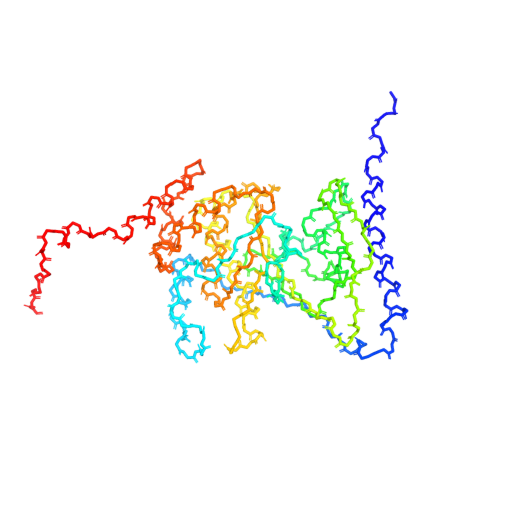89 C C . LEU A 1 301 ? -7.599 5.176 24.117 1.00 96.56 301 LEU A C 1
ATOM 2291 O O . LEU A 1 301 ? -7.272 4.255 24.863 1.00 96.56 301 LEU A O 1
ATOM 2295 N N . ALA A 1 302 ? -7.616 6.447 24.522 1.00 94.88 302 ALA A N 1
ATOM 2296 C CA . ALA A 1 302 ? -7.269 6.855 25.883 1.00 94.88 302 ALA A CA 1
ATOM 2297 C C . ALA A 1 302 ? -8.197 6.217 26.933 1.00 94.88 302 ALA A C 1
ATOM 2299 O O . ALA A 1 302 ? -7.746 5.812 28.006 1.00 94.88 302 ALA A O 1
ATOM 2300 N N . ASN A 1 303 ? -9.483 6.066 26.604 1.00 93.50 303 ASN A N 1
ATOM 2301 C CA . ASN A 1 303 ? -10.480 5.481 27.498 1.00 93.50 303 ASN A CA 1
ATOM 2302 C C . ASN A 1 303 ? -10.389 3.951 27.621 1.00 93.50 303 ASN A C 1
ATOM 2304 O O . ASN A 1 303 ? -10.943 3.401 28.568 1.00 93.50 303 ASN A O 1
ATOM 2308 N N . LEU A 1 304 ? -9.678 3.250 26.726 1.00 90.88 304 LEU A N 1
ATOM 2309 C CA . LEU A 1 304 ? -9.487 1.794 26.839 1.00 90.88 304 LEU A CA 1
ATOM 2310 C C . LEU A 1 304 ? -8.681 1.397 28.083 1.00 90.88 304 LEU A C 1
ATOM 2312 O O . LEU A 1 304 ? -8.880 0.309 28.616 1.00 90.88 304 LEU A O 1
ATOM 2316 N N . ASN A 1 305 ? -7.795 2.285 28.536 1.00 76.25 305 ASN A N 1
ATOM 2317 C CA . ASN A 1 305 ? -6.922 2.066 29.688 1.00 76.25 305 ASN A CA 1
ATOM 2318 C C . ASN A 1 305 ? -7.481 2.650 30.992 1.00 76.25 305 ASN A C 1
ATOM 2320 O O . ASN A 1 305 ? -6.834 2.536 32.034 1.00 76.25 305 ASN A O 1
ATOM 2324 N N . GLN A 1 306 ? -8.649 3.299 30.957 1.00 74.94 306 GLN A N 1
ATOM 2325 C CA . GLN A 1 306 ? -9.273 3.778 32.182 1.00 74.94 306 GLN A CA 1
ATOM 2326 C C . GLN A 1 306 ? -9.905 2.598 32.929 1.00 74.94 306 GLN A C 1
ATOM 2328 O O . GLN A 1 306 ? -10.613 1.796 32.312 1.00 74.94 306 GLN A O 1
ATOM 2333 N N . PRO A 1 307 ? -9.682 2.475 34.250 1.00 63.00 307 PRO A N 1
ATOM 2334 C CA . PRO A 1 307 ? -10.375 1.473 35.038 1.00 63.00 307 PRO A CA 1
ATOM 2335 C C . PRO A 1 307 ? -11.881 1.709 34.914 1.00 63.00 307 PRO A C 1
ATOM 2337 O O . PRO A 1 307 ? -12.376 2.827 35.068 1.00 63.00 307 PRO A O 1
ATOM 2340 N N . THR A 1 308 ? -12.615 0.647 34.598 1.00 64.56 308 THR A N 1
ATOM 2341 C CA . THR A 1 308 ? -14.077 0.706 34.517 1.00 64.56 308 THR A CA 1
ATOM 2342 C C . THR A 1 308 ? -14.658 1.167 35.853 1.00 64.56 308 THR A C 1
ATOM 2344 O O . THR A 1 308 ? -14.083 0.913 36.911 1.00 64.56 308 THR A O 1
ATOM 2347 N N . LEU A 1 309 ? -15.834 1.802 35.837 1.00 55.78 309 LEU A N 1
ATOM 2348 C CA . LEU A 1 309 ? -16.517 2.234 37.065 1.00 55.78 309 LEU A CA 1
ATOM 2349 C C . LEU A 1 309 ? -16.668 1.083 38.082 1.00 55.78 309 LEU A C 1
ATOM 2351 O O . LEU A 1 309 ? -16.543 1.306 39.278 1.00 55.78 309 LEU A O 1
ATOM 2355 N N . GLN A 1 310 ? -16.852 -0.156 37.613 1.00 54.38 310 GLN A N 1
ATOM 2356 C CA . GLN A 1 310 ? -16.867 -1.363 38.451 1.00 54.38 310 GLN A CA 1
ATOM 2357 C C . GLN A 1 310 ? -15.516 -1.670 39.114 1.00 54.38 310 GLN A C 1
ATOM 2359 O O . GLN A 1 310 ? -15.495 -2.035 40.286 1.00 54.38 310 GLN A O 1
ATOM 2364 N N . GLN A 1 311 ? -14.400 -1.479 38.404 1.00 58.16 311 GLN A N 1
ATOM 2365 C CA . GLN A 1 311 ? -13.046 -1.651 38.945 1.00 58.16 311 GLN A CA 1
ATOM 2366 C C . GLN A 1 311 ? -12.671 -0.536 39.929 1.00 58.16 311 GLN A C 1
ATOM 2368 O O . GLN A 1 311 ? -12.026 -0.807 40.935 1.00 58.16 311 GLN A O 1
ATOM 2373 N N . VAL A 1 312 ? -13.103 0.705 39.673 1.00 59.56 312 VAL A N 1
ATOM 2374 C CA . VAL A 1 312 ? -12.882 1.846 40.582 1.00 59.56 312 VAL A CA 1
ATOM 2375 C C . VAL A 1 312 ? -13.722 1.720 41.855 1.00 59.56 312 VAL A C 1
ATOM 2377 O O . VAL A 1 312 ? -13.255 2.065 42.936 1.00 59.56 312 VAL A O 1
ATOM 2380 N N . LEU A 1 313 ? -14.952 1.213 41.741 1.00 66.25 313 LEU A N 1
ATOM 2381 C CA . LEU A 1 313 ? -15.871 1.042 42.869 1.00 66.25 313 LEU A CA 1
ATOM 2382 C C . LEU A 1 313 ? -15.706 -0.297 43.612 1.00 66.25 313 LEU A C 1
ATOM 2384 O O . LEU A 1 313 ? -16.437 -0.541 44.567 1.00 66.25 313 LEU A O 1
ATOM 2388 N N . GLY A 1 314 ? -14.760 -1.154 43.208 1.00 54.75 314 GLY A N 1
ATOM 2389 C CA . GLY A 1 314 ? -14.445 -2.404 43.911 1.00 54.75 314 GLY A CA 1
ATOM 2390 C C . GLY A 1 314 ? -15.566 -3.451 43.902 1.00 54.75 314 GLY A C 1
ATOM 2391 O O . GLY A 1 314 ? -15.638 -4.268 44.817 1.00 54.75 314 GLY A O 1
ATOM 2392 N N . PHE A 1 315 ? -16.456 -3.436 42.905 1.00 55.47 315 PHE A N 1
ATOM 2393 C CA . PHE A 1 315 ? -17.504 -4.452 42.796 1.00 55.47 315 PHE A CA 1
ATOM 2394 C C . PHE A 1 315 ? -16.918 -5.751 42.235 1.00 55.47 315 PHE A C 1
ATOM 2396 O O . PHE A 1 315 ? -16.601 -5.830 41.048 1.00 55.47 315 PHE A O 1
ATOM 2403 N N . GLU A 1 316 ? -16.800 -6.782 43.074 1.00 45.88 316 GLU A N 1
ATOM 2404 C CA . GLU A 1 316 ? -16.557 -8.141 42.586 1.00 45.88 316 GLU A CA 1
ATOM 2405 C C . GLU A 1 316 ? -17.779 -8.668 41.809 1.00 45.88 316 GLU A C 1
ATOM 2407 O O . GLU A 1 316 ? -18.923 -8.350 42.160 1.00 45.88 316 GLU A O 1
ATOM 2412 N N . PRO A 1 317 ? -17.577 -9.484 40.757 1.00 46.41 317 PRO A N 1
ATOM 2413 C CA . PRO A 1 317 ? -18.681 -10.159 40.099 1.00 46.41 317 PRO A CA 1
ATOM 2414 C C . PRO A 1 317 ? -19.361 -11.100 41.096 1.00 46.41 317 PRO A C 1
ATOM 2416 O O . PRO A 1 317 ? -18.749 -12.041 41.600 1.00 46.41 317 PRO A O 1
ATOM 2419 N N . ILE A 1 318 ? -20.650 -10.870 41.354 1.00 48.91 318 ILE A N 1
ATOM 2420 C CA . ILE A 1 318 ? -21.495 -11.823 42.071 1.00 48.91 318 ILE A CA 1
ATOM 2421 C C . ILE A 1 318 ? -21.651 -13.042 41.158 1.00 48.91 318 ILE A C 1
ATOM 2423 O O . ILE A 1 318 ? -22.507 -13.073 40.274 1.00 48.91 318 ILE A O 1
ATOM 2427 N N . PHE A 1 319 ? -20.795 -14.044 41.347 1.00 43.72 319 PHE A N 1
ATOM 2428 C CA . PHE A 1 319 ? -21.021 -15.377 40.808 1.00 43.72 319 PHE A CA 1
ATOM 2429 C C . PHE A 1 319 ? -22.237 -15.968 41.524 1.00 43.72 319 PHE A C 1
ATOM 2431 O O . PHE A 1 319 ? -22.124 -16.568 42.593 1.00 43.72 319 PHE A O 1
ATOM 2438 N N . HIS A 1 320 ? -23.420 -15.800 40.937 1.00 41.75 320 HIS A N 1
ATOM 2439 C CA . HIS A 1 320 ? -24.531 -16.684 41.243 1.00 41.75 320 HIS A CA 1
ATOM 2440 C C . HIS A 1 320 ? -24.217 -18.042 40.619 1.00 41.75 320 HIS A C 1
ATOM 2442 O O . HIS A 1 320 ? -24.350 -18.234 39.413 1.00 41.75 320 HIS A O 1
ATOM 2448 N N . SER A 1 321 ? -23.749 -18.966 41.456 1.00 41.72 321 SER A N 1
ATOM 2449 C CA . SER A 1 321 ? -23.849 -20.388 41.159 1.00 41.72 321 SER A CA 1
ATOM 2450 C C . SER A 1 321 ? -25.332 -20.754 41.120 1.00 41.72 321 SER A C 1
ATOM 2452 O O . SER A 1 321 ? -26.038 -20.615 42.120 1.00 41.72 321 SER A O 1
ATOM 2454 N N . VAL A 1 322 ? -25.798 -21.177 39.947 1.00 39.81 322 VAL A N 1
ATOM 2455 C CA . VAL A 1 322 ? -27.028 -21.956 39.766 1.00 39.81 322 VAL A CA 1
ATOM 2456 C C . VAL A 1 322 ? -26.694 -23.109 38.840 1.00 39.81 322 VAL A C 1
ATOM 2458 O O . VAL A 1 322 ? -26.075 -22.834 37.787 1.00 39.81 322 VAL A O 1
#

pLDDT: mean 88.0, std 14.75, range [39.81, 98.75]